Protein 4Y4Q (pdb70)

Structure (mmCIF, N/CA/C/O backbone):
data_4Y4Q
#
_entry.id   4Y4Q
#
_cell.length_a   74.150
_cell.length_b   101.140
_cell.length_c   143.290
_cell.angle_alpha   90.00
_cell.angle_beta   90.00
_cell.angle_gamma   90.00
#
_symmetry.space_group_name_H-M   'C 2 2 21'
#
loop_
_entity.id
_entity.type
_entity.pdbx_description
1 polymer 'Sortase, SrtB family'
2 water water
#
loop_
_atom_site.group_PDB
_atom_site.id
_atom_site.type_symbol
_atom_site.label_atom_id
_atom_site.label_alt_id
_atom_site.label_comp_id
_atom_site.label_asym_id
_atom_site.label_entity_id
_atom_site.label_seq_id
_atom_site.pdbx_PDB_ins_code
_atom_site.Cartn_x
_atom_site.Cartn_y
_atom_site.Cartn_z
_atom_site.occupancy
_atom_site.B_iso_or_equiv
_atom_site.auth_seq_id
_atom_site.auth_comp_id
_atom_site.auth_asym_id
_atom_site.auth_atom_id
_atom_site.pdbx_PDB_model_num
ATOM 1 N N . SER A 1 59 ? 31.002 42.387 29.155 1.00 100.88 76 SER A N 1
ATOM 2 C CA . SER A 1 59 ? 31.052 41.396 30.225 1.00 103.89 76 SER A CA 1
ATOM 3 C C . SER A 1 59 ? 29.789 41.288 31.049 1.00 114.15 76 SER A C 1
ATOM 4 O O . SER A 1 59 ? 28.859 42.027 30.923 1.00 124.15 76 SER A O 1
ATOM 7 N N . GLY A 1 60 ? 29.527 40.578 32.025 1.00 111.37 77 GLY A N 1
ATOM 8 C CA . GLY A 1 60 ? 28.331 40.731 32.811 1.00 103.29 77 GLY A CA 1
ATOM 9 C C . GLY A 1 60 ? 28.517 40.402 34.263 1.00 99.73 77 GLY A C 1
ATOM 10 O O . GLY A 1 60 ? 29.069 39.366 34.620 1.00 97.46 77 GLY A O 1
ATOM 11 N N . PHE A 1 61 ? 27.682 41.327 35.361 1.00 94.18 78 PHE A N 1
ATOM 12 C CA . PHE A 1 61 ? 28.193 41.337 36.701 1.00 82.57 78 PHE A CA 1
ATOM 13 C C . PHE A 1 61 ? 27.591 40.252 37.553 1.00 66.09 78 PHE A C 1
ATOM 14 O O . PHE A 1 61 ? 26.545 39.739 37.260 1.00 60.86 78 PHE A O 1
ATOM 22 N N . SER A 1 62 ? 28.266 39.954 38.644 1.00 60.90 79 SER A N 1
ATOM 23 C CA . SER A 1 62 ? 27.668 39.229 39.758 1.00 63.45 79 SER A CA 1
ATOM 24 C C . SER A 1 62 ? 26.506 40.007 40.365 1.00 60.91 79 SER A C 1
ATOM 25 O O . SER A 1 62 ? 25.718 39.462 41.139 1.00 66.65 79 SER A O 1
ATOM 28 N N . LYS A 1 63 ? 26.405 41.284 40.010 1.00 57.17 80 LYS A N 1
ATOM 29 C CA . LYS A 1 63 ? 25.334 42.143 40.523 1.00 56.27 80 LYS A CA 1
ATOM 30 C C . LYS A 1 63 ? 24.175 42.191 39.532 1.00 53.64 80 LYS A C 1
ATOM 31 O O . LYS A 1 63 ? 23.013 42.141 39.924 1.00 56.20 80 LYS A O 1
ATOM 37 N N . LEU A 1 64 ? 24.501 42.282 38.248 1.00 50.82 81 LEU A N 1
ATOM 38 C CA . LEU A 1 64 ? 23.490 42.243 37.204 1.00 51.03 81 LEU A CA 1
ATOM 39 C C . LEU A 1 64 ? 22.637 40.994 37.364 1.00 53.44 81 LEU A C 1
ATOM 40 O O . LEU A 1 64 ? 21.414 41.045 37.218 1.00 56.81 81 LEU A O 1
ATOM 45 N N . GLN A 1 65 ? 23.280 39.878 37.684 1.00 48.22 82 GLN A N 1
ATOM 46 C CA . GLN A 1 65 ? 22.556 38.624 37.831 1.00 55.19 82 GLN A CA 1
ATOM 47 C C . GLN A 1 65 ? 21.770 38.542 39.140 1.00 59.84 82 GLN A C 1
ATOM 48 O O . GLN A 1 65 ? 20.893 37.696 39.283 1.00 60.89 82 GLN A O 1
ATOM 54 N N . GLU A 1 66 ? 22.068 39.435 40.083 1.00 54.01 83 GLU A N 1
ATOM 55 C CA . GLU A 1 66 ? 21.288 39.536 41.306 1.00 57.51 83 GLU A CA 1
ATOM 56 C C . GLU A 1 66 ? 19.964 40.232 41.006 1.00 58.20 83 GLU A C 1
ATOM 57 O O . GLU A 1 66 ? 18.922 39.853 41.536 1.00 60.40 83 GLU A O 1
ATOM 63 N N . LEU A 1 67 ? 20.018 41.263 40.166 1.00 56.72 84 LEU A N 1
ATOM 64 C CA . LEU A 1 67 ? 18.827 42.007 39.767 1.00 57.46 84 LEU A CA 1
ATOM 65 C C . LEU A 1 67 ? 18.077 41.255 38.670 1.00 55.39 84 LEU A C 1
ATOM 66 O O . LEU A 1 67 ? 16.858 41.383 38.546 1.00 59.31 84 LEU A O 1
ATOM 71 N N . ASN A 1 68 ? 18.816 40.481 37.879 1.00 52.39 85 ASN A N 1
ATOM 72 C CA . ASN A 1 68 ? 18.248 39.764 36.743 1.00 50.34 85 ASN A CA 1
ATOM 73 C C . ASN A 1 68 ? 18.801 38.341 36.634 1.00 48.96 85 ASN A C 1
ATOM 74 O O . ASN A 1 68 ? 19.690 38.081 35.815 1.00 46.24 85 ASN A O 1
ATOM 79 N N . PRO A 1 69 ? 18.268 37.413 37.453 1.00 51.15 86 PRO A N 1
ATOM 80 C CA . PRO A 1 69 ? 18.790 36.046 37.580 1.00 50.68 86 PRO A CA 1
ATOM 81 C C . PRO A 1 69 ? 18.569 35.207 36.324 1.00 54.43 86 PRO A C 1
ATOM 82 O O . PRO A 1 69 ? 19.228 34.186 36.150 1.00 59.56 86 PRO A O 1
ATOM 86 N N . GLU A 1 70 ? 17.648 35.630 35.467 1.00 47.84 87 GLU A N 1
ATOM 87 C CA . GLU A 1 70 ? 17.406 34.931 34.210 1.00 48.19 87 GLU A CA 1
ATOM 88 C C . GLU A 1 70 ? 18.489 35.253 33.176 1.00 46.08 87 GLU A C 1
ATOM 89 O O . GLU A 1 70 ? 18.566 34.619 32.122 1.00 44.03 87 GLU A O 1
ATOM 95 N N . VAL A 1 71 ? 19.344 36.227 33.467 1.00 44.54 88 VAL A N 1
ATOM 96 C CA . VAL A 1 71 ? 20.403 36.562 32.511 1.00 42.15 88 VAL A CA 1
ATOM 97 C C . VAL A 1 71 ? 21.615 35.655 32.694 1.00 42.61 88 VAL A C 1
ATOM 98 O O . VAL A 1 71 ? 22.297 35.728 33.716 1.00 42.44 88 VAL A O 1
ATOM 102 N N . LEU A 1 72 ? 21.892 34.804 31.710 1.00 40.40 89 LEU A N 1
ATOM 103 C CA . LEU A 1 72 ? 23.001 33.864 31.843 1.00 43.88 89 LEU A CA 1
ATOM 104 C C . LEU A 1 72 ? 24.281 34.363 31.182 1.00 42.20 89 LEU A C 1
ATOM 105 O O . LEU A 1 72 ? 25.355 33.803 31.397 1.00 45.50 89 LEU A O 1
ATOM 110 N N . GLY A 1 73 ? 24.176 35.409 30.374 1.00 42.91 90 GLY A N 1
ATOM 111 C CA . GLY A 1 73 ? 25.371 35.987 29.788 1.00 38.80 90 GLY A CA 1
ATOM 112 C C . GLY A 1 73 ? 25.094 37.230 28.976 1.00 33.65 90 GLY A C 1
ATOM 113 O O . GLY A 1 73 ? 24.047 37.866 29.128 1.00 35.64 90 GLY A O 1
ATOM 114 N N . TRP A 1 74 ? 26.030 37.568 28.097 1.00 36.01 91 TRP A N 1
ATOM 115 C CA . TRP A 1 74 ? 25.937 38.802 27.327 1.00 37.79 91 TRP A CA 1
ATOM 116 C C . TRP A 1 74 ? 26.744 38.662 26.043 1.00 32.61 91 TRP A C 1
ATOM 117 O O . TRP A 1 74 ? 27.804 38.023 26.042 1.00 30.13 91 TRP A O 1
ATOM 128 N N . ILE A 1 75 ? 26.240 39.250 24.956 1.00 26.87 92 ILE A N 1
ATOM 129 C CA . ILE A 1 75 ? 26.912 39.171 23.659 1.00 27.58 92 ILE A CA 1
ATOM 130 C C . ILE A 1 75 ? 27.083 40.546 23.012 1.00 28.22 92 ILE A C 1
ATOM 131 O O . ILE A 1 75 ? 26.163 41.375 23.003 1.00 29.42 92 ILE A O 1
ATOM 136 N N . ASN A 1 76 ? 28.261 40.773 22.444 1.00 28.36 93 ASN A N 1
ATOM 137 C CA . ASN A 1 76 ? 28.584 42.053 21.830 1.00 29.13 93 ASN A CA 1
ATOM 138 C C . ASN A 1 76 ? 29.283 41.818 20.491 1.00 33.82 93 ASN A C 1
ATOM 139 O O . ASN A 1 76 ? 30.155 40.958 20.394 1.00 36.20 93 ASN A O 1
ATOM 144 N N . VAL A 1 77 ? 28.884 42.557 19.458 1.00 32.85 94 VAL A N 1
ATOM 145 C CA . VAL A 1 77 ? 29.647 42.599 18.217 1.00 28.28 94 VAL A CA 1
ATOM 146 C C . VAL A 1 77 ? 30.091 44.045 17.960 1.00 34.81 94 VAL A C 1
ATOM 147 O O . VAL A 1 77 ? 29.258 44.947 17.768 1.00 31.49 94 VAL A O 1
ATOM 151 N N . TYR A 1 78 ? 31.402 44.260 17.962 1.00 36.51 95 TYR A N 1
ATOM 152 C CA . TYR A 1 78 ? 31.964 45.611 17.959 1.00 40.50 95 TYR A CA 1
ATOM 153 C C . TYR A 1 78 ? 31.440 46.493 16.830 1.00 33.43 95 TYR A C 1
ATOM 154 O O . TYR A 1 78 ? 31.182 46.014 15.737 1.00 37.01 95 TYR A O 1
ATOM 163 N N . GLY A 1 79 ? 31.274 47.782 17.113 1.00 37.50 96 GLY A N 1
ATOM 164 C CA . GLY A 1 79 ? 30.755 48.717 16.130 1.00 36.95 96 GLY A CA 1
ATOM 165 C C . GLY A 1 79 ? 29.327 48.460 15.655 1.00 42.55 96 GLY A C 1
ATOM 166 O O . GLY A 1 79 ? 28.891 49.092 14.695 1.00 47.13 96 GLY A O 1
ATOM 167 N N . THR A 1 80 ? 28.595 47.549 16.301 1.00 36.66 97 THR A N 1
ATOM 168 C CA . THR A 1 80 ? 27.199 47.317 15.921 1.00 38.84 97 THR A CA 1
ATOM 169 C C . THR A 1 80 ? 26.237 47.511 17.086 1.00 38.61 97 THR A C 1
ATOM 170 O O . THR A 1 80 ? 26.671 47.758 18.212 1.00 38.44 97 THR A O 1
ATOM 174 N N . ASN A 1 81 ? 24.937 47.387 16.809 1.00 33.52 98 ASN A N 1
ATOM 175 C CA . ASN A 1 81 ? 23.912 47.416 17.856 1.00 43.53 98 ASN A CA 1
ATOM 176 C C . ASN A 1 81 ? 23.661 46.035 18.470 1.00 39.34 98 ASN A C 1
ATOM 177 O O . ASN A 1 81 ? 22.692 45.834 19.188 1.00 38.23 98 ASN A O 1
ATOM 182 N N . ILE A 1 82 ? 24.520 45.075 18.167 1.00 36.45 99 ILE A N 1
ATOM 183 C CA . ILE A 1 82 ? 24.389 43.749 18.757 1.00 36.06 99 ILE A CA 1
ATOM 184 C C . ILE A 1 82 ? 25.055 43.783 20.120 1.00 34.58 99 ILE A C 1
ATOM 185 O O . ILE A 1 82 ? 26.285 43.693 20.228 1.00 35.25 99 ILE A O 1
ATOM 190 N N . ASP A 1 83 ? 24.280 44.261 21.074 1.00 37.08 100 ASP A N 1
ATOM 191 C CA . ASP A 1 83 ? 24.652 44.259 22.460 1.00 37.86 100 ASP A CA 1
ATOM 192 C C . ASP A 1 83 ? 23.395 43.711 23.056 1.00 39.73 100 ASP A C 1
ATOM 193 O O . ASP A 1 83 ? 22.316 44.271 22.866 1.00 47.53 100 ASP A O 1
ATOM 198 N N . TYR A 1 84 ? 23.512 42.614 23.774 1.00 37.92 101 TYR A N 1
ATOM 199 C CA . TYR A 1 84 ? 22.308 42.016 24.329 1.00 39.75 101 TYR A CA 1
ATOM 200 C C . TYR A 1 84 ? 22.602 41.029 25.453 1.00 35.75 101 TYR A C 1
ATOM 201 O O . TYR A 1 84 ? 23.604 40.301 25.410 1.00 30.88 101 TYR A O 1
ATOM 210 N N . PRO A 1 85 ? 21.720 40.993 26.462 1.00 33.10 102 PRO A N 1
ATOM 211 C CA . PRO A 1 85 ? 21.783 39.925 27.463 1.00 33.20 102 PRO A CA 1
ATOM 212 C C . PRO A 1 85 ? 21.378 38.627 26.804 1.00 33.12 102 PRO A C 1
ATOM 213 O O . PRO A 1 85 ? 20.567 38.650 25.873 1.00 33.45 102 PRO A O 1
ATOM 217 N N . LEU A 1 86 ? 21.938 37.519 27.275 1.00 30.13 103 LEU A N 1
ATOM 218 C CA . LEU A 1 86 ? 21.550 36.199 26.807 1.00 29.46 103 LEU A CA 1
ATOM 219 C C . LEU A 1 86 ? 20.655 35.553 27.852 1.00 32.92 103 LEU A C 1
ATOM 220 O O . LEU A 1 86 ? 20.928 35.632 29.053 1.00 35.21 103 LEU A O 1
ATOM 225 N N . VAL A 1 87 ? 19.589 34.917 27.390 1.00 34.83 104 VAL A N 1
ATOM 226 C CA . VAL A 1 87 ? 18.600 34.301 28.262 1.00 34.47 104 VAL A CA 1
ATOM 227 C C . VAL A 1 87 ? 18.262 32.923 27.662 1.00 44.47 104 VAL A C 1
ATOM 228 O O . VAL A 1 87 ? 18.563 32.669 26.489 1.00 42.21 104 VAL A O 1
ATOM 232 N N . GLN A 1 88 ? 17.714 32.013 28.462 1.00 46.20 105 GLN A N 1
ATOM 233 C CA . GLN A 1 88 ? 17.196 30.750 27.941 1.00 48.15 105 GLN A CA 1
ATOM 234 C C . GLN A 1 88 ? 15.868 30.429 28.599 1.00 58.57 105 GLN A C 1
ATOM 235 O O . GLN A 1 88 ? 15.736 30.519 29.818 1.00 63.48 105 GLN A O 1
ATOM 241 N N . ALA A 1 89 ? 14.878 30.054 27.799 1.00 66.94 106 ALA A N 1
ATOM 242 C CA . ALA A 1 89 ? 13.600 29.617 28.355 1.00 74.16 106 ALA A CA 1
ATOM 243 C C . ALA A 1 89 ? 13.437 28.110 28.209 1.00 82.97 106 ALA A C 1
ATOM 244 O O . ALA A 1 89 ? 14.270 27.443 27.593 1.00 79.44 106 ALA A O 1
ATOM 246 N N . LYS A 1 90 ? 12.370 27.575 28.793 1.00 97.10 107 LYS A N 1
ATOM 247 C CA . LYS A 1 90 ? 11.907 26.246 28.426 1.00 104.85 107 LYS A CA 1
ATOM 248 C C . LYS A 1 90 ? 10.902 26.439 27.308 1.00 110.81 107 LYS A C 1
ATOM 249 O O . LYS A 1 90 ? 10.222 27.466 27.259 1.00 114.35 107 LYS A O 1
ATOM 255 N N . ASP A 1 91 ? 10.774 25.441 26.424 1.00 115.16 108 ASP A N 1
ATOM 256 C CA . ASP A 1 91 ? 9.766 25.417 25.332 1.00 122.07 108 ASP A CA 1
ATOM 257 C C . ASP A 1 91 ? 9.670 26.545 24.267 1.00 118.57 108 ASP A C 1
ATOM 258 O O . ASP A 1 91 ? 8.623 27.180 24.144 1.00 119.10 108 ASP A O 1
ATOM 263 N N . ASN A 1 92 ? 10.746 26.800 23.517 1.00 111.05 109 ASN A N 1
ATOM 264 C CA . ASN A 1 92 ? 10.808 27.941 22.604 1.00 105.24 109 ASN A CA 1
ATOM 265 C C . ASN A 1 92 ? 9.896 27.788 21.386 1.00 105.67 109 ASN A C 1
ATOM 266 O O . ASN A 1 92 ? 8.854 28.440 21.290 1.00 106.85 109 ASN A O 1
ATOM 271 N N . GLU A 1 103 ? 10.888 42.186 31.222 1.00 122.79 120 GLU A N 1
ATOM 272 C CA . GLU A 1 103 ? 12.162 42.640 31.767 1.00 121.55 120 GLU A CA 1
ATOM 273 C C . GLU A 1 103 ? 12.981 43.355 30.694 1.00 112.95 120 GLU A C 1
ATOM 274 O O . GLU A 1 103 ? 13.790 44.234 30.999 1.00 110.48 120 GLU A O 1
ATOM 280 N N . PHE A 1 104 ? 12.757 42.979 29.436 1.00 105.62 121 PHE A N 1
ATOM 281 C CA . PHE A 1 104 ? 13.625 43.408 28.342 1.00 95.45 121 PHE A CA 1
ATOM 282 C C . PHE A 1 104 ? 12.896 44.064 27.164 1.00 94.99 121 PHE A C 1
ATOM 283 O O . PHE A 1 104 ? 13.234 43.799 26.007 1.00 90.98 121 PHE A O 1
ATOM 291 N N . ALA A 1 105 ? 11.910 44.914 27.444 1.00 97.29 122 ALA A N 1
ATOM 292 C CA . ALA A 1 105 ? 11.273 45.700 26.384 1.00 97.60 122 ALA A CA 1
ATOM 293 C C . ALA A 1 105 ? 12.259 46.749 25.872 1.00 92.86 122 ALA A C 1
ATOM 294 O O . ALA A 1 105 ? 12.303 47.052 24.677 1.00 89.81 122 ALA A O 1
ATOM 296 N N . ALA A 1 106 ? 13.040 47.306 26.795 1.00 91.81 123 ALA A N 1
ATOM 297 C CA . ALA A 1 106 ? 14.229 48.072 26.444 1.00 92.21 123 ALA A CA 1
ATOM 298 C C . ALA A 1 106 ? 15.353 47.067 26.221 1.00 92.85 123 ALA A C 1
ATOM 299 O O . ALA A 1 106 ? 15.178 45.874 26.483 1.00 97.44 123 ALA A O 1
ATOM 301 N N . THR A 1 107 ? 16.463 47.502 25.640 1.00 87.72 124 THR A N 1
ATOM 302 C CA . THR A 1 107 ? 17.627 46.630 25.525 1.00 81.91 124 THR A CA 1
ATOM 303 C C . THR A 1 107 ? 17.406 45.475 24.545 1.00 77.72 124 THR A C 1
ATOM 304 O O . THR A 1 107 ? 18.140 45.325 23.568 1.00 78.71 124 THR A O 1
ATOM 308 N N . GLY A 1 108 ? 16.391 44.659 24.825 1.00 72.68 125 GLY A N 1
ATOM 309 C CA . GLY A 1 108 ? 16.115 43.462 24.045 1.00 64.51 125 GLY A CA 1
ATOM 310 C C . GLY A 1 108 ? 16.797 42.267 24.689 1.00 52.94 125 GLY A C 1
ATOM 311 O O . GLY A 1 108 ? 17.586 42.435 25.612 1.00 55.43 125 GLY A O 1
ATOM 312 N N . ALA A 1 109 ? 16.503 41.061 24.222 1.00 47.93 126 ALA A N 1
ATOM 313 C CA . ALA A 1 109 ? 17.141 39.872 24.785 1.00 47.35 126 ALA A CA 1
ATOM 314 C C . ALA A 1 109 ? 17.262 38.775 23.739 1.00 45.14 126 ALA A C 1
ATOM 315 O O . ALA A 1 109 ? 16.431 38.681 22.839 1.00 45.41 126 ALA A O 1
ATOM 317 N N . ILE A 1 110 ? 18.294 37.945 23.870 1.00 39.02 127 ILE A N 1
ATOM 318 C CA . ILE A 1 110 ? 18.573 36.891 22.901 1.00 35.08 127 ILE A CA 1
ATOM 319 C C . ILE A 1 110 ? 18.470 35.527 23.569 1.00 33.96 127 ILE A C 1
ATOM 320 O O . ILE A 1 110 ? 19.104 35.306 24.600 1.00 36.29 127 ILE A O 1
ATOM 325 N N . PHE A 1 111 ? 17.669 34.626 22.996 1.00 36.35 128 PHE A N 1
ATOM 326 C CA . PHE A 1 111 ? 17.348 33.339 23.628 1.00 31.79 128 PHE A CA 1
ATOM 327 C C . PHE A 1 111 ? 18.154 32.170 23.068 1.00 31.16 128 PHE A C 1
ATOM 328 O O . PHE A 1 111 ? 18.183 31.952 21.854 1.00 32.59 128 PHE A O 1
ATOM 336 N N . LEU A 1 112 ? 18.787 31.405 23.949 1.00 33.44 129 LEU A N 1
ATOM 337 C CA . LEU A 1 112 ? 19.455 30.178 23.538 1.00 28.95 129 LEU A CA 1
ATOM 338 C C . LEU A 1 112 ? 18.367 29.164 23.235 1.00 39.58 129 LEU A C 1
ATOM 339 O O . LEU A 1 112 ? 17.331 29.147 23.907 1.00 35.95 129 LEU A O 1
ATOM 344 N N . ASP A 1 113 ? 18.587 28.338 22.217 1.00 34.05 130 ASP A N 1
ATOM 345 C CA . ASP A 1 113 ? 17.675 27.232 21.940 1.00 34.20 130 ASP A CA 1
ATOM 346 C C . ASP A 1 113 ? 17.557 26.404 23.213 1.00 34.47 130 ASP A C 1
ATOM 347 O O . ASP A 1 113 ? 18.559 26.133 23.873 1.00 33.81 130 ASP A O 1
ATOM 352 N N . ALA A 1 114 ? 16.334 26.023 23.565 1.00 40.53 131 ALA A N 1
ATOM 353 C CA . ALA A 1 114 ? 16.072 25.255 24.788 1.00 40.70 131 ALA A CA 1
ATOM 354 C C . ALA A 1 114 ? 16.783 23.898 24.847 1.00 42.23 131 ALA A C 1
ATOM 355 O O . ALA A 1 114 ? 16.903 23.312 25.918 1.00 42.73 131 ALA A O 1
ATOM 357 N N . ARG A 1 115 ? 17.247 23.411 23.701 1.00 39.22 132 ARG A N 1
ATOM 358 C CA . ARG A 1 115 ? 17.936 22.126 23.617 1.00 42.51 132 ARG A CA 1
ATOM 359 C C . ARG A 1 115 ? 19.454 22.246 23.826 1.00 37.60 132 ARG A C 1
ATOM 360 O O . ARG A 1 115 ? 20.147 21.231 24.010 1.00 38.06 132 ARG A O 1
ATOM 368 N N . ASN A 1 116 ? 19.968 23.475 23.780 1.00 34.76 133 ASN A N 1
ATOM 369 C CA . ASN A 1 116 ? 21.404 23.709 23.958 1.00 38.78 133 ASN A CA 1
ATOM 370 C C . ASN A 1 116 ? 21.833 23.778 25.428 1.00 40.70 133 ASN A C 1
ATOM 371 O O . ASN A 1 116 ? 21.051 24.175 26.302 1.00 35.57 133 ASN A O 1
ATOM 376 N N . ASN A 1 117 ? 23.083 23.406 25.692 1.00 35.53 134 ASN A N 1
ATOM 377 C CA . ASN A 1 117 ? 23.666 23.585 27.016 1.00 37.72 134 ASN A CA 1
ATOM 378 C C . ASN A 1 117 ? 23.885 25.079 27.288 1.00 37.91 134 ASN A C 1
ATOM 379 O O . ASN A 1 117 ? 24.463 25.784 26.454 1.00 41.06 134 ASN A O 1
ATOM 384 N N . PRO A 1 118 ? 23.423 25.564 28.450 1.00 38.47 135 PRO A N 1
ATOM 385 C CA . PRO A 1 118 ? 23.432 26.999 28.756 1.00 44.01 135 PRO A CA 1
ATOM 386 C C . PRO A 1 118 ? 24.829 27.551 29.048 1.00 45.97 135 PRO A C 1
ATOM 387 O O . PRO A 1 118 ? 24.967 28.767 29.207 1.00 40.76 135 PRO A O 1
ATOM 391 N N . LYS A 1 119 ? 25.834 26.681 29.131 1.00 46.81 136 LYS A N 1
ATOM 392 C CA . LYS A 1 119 ? 27.208 27.129 29.340 1.00 45.11 136 LYS A CA 1
ATOM 393 C C . LYS A 1 119 ? 28.041 27.001 28.071 1.00 41.80 136 LYS A C 1
ATOM 394 O O . LYS A 1 119 ? 29.267 26.912 28.141 1.00 50.52 136 LYS A O 1
ATOM 400 N N . PHE A 1 120 ? 27.371 26.996 26.920 1.00 35.47 137 PHE A N 1
ATOM 401 C CA . PHE A 1 120 ? 28.037 26.941 25.613 1.00 33.11 137 PHE A CA 1
ATOM 402 C C . PHE A 1 120 ? 29.048 25.796 25.461 1.00 35.57 137 PHE A C 1
ATOM 403 O O . PHE A 1 120 ? 30.084 25.952 24.814 1.00 37.12 137 PHE A O 1
ATOM 411 N N . GLU A 1 121 ? 28.736 24.651 26.054 1.00 34.67 138 GLU A N 1
ATOM 412 C CA . GLU A 1 121 ? 29.579 23.470 25.930 1.00 43.80 138 GLU A CA 1
ATOM 413 C C . GLU A 1 121 ? 29.370 22.733 24.609 1.00 38.26 138 GLU A C 1
ATOM 414 O O . GLU A 1 121 ? 30.237 21.964 24.175 1.00 41.47 138 GLU A O 1
ATOM 420 N N . ASP A 1 122 ? 28.219 22.955 23.981 1.00 35.05 139 ASP A N 1
ATOM 421 C CA . ASP A 1 122 ? 27.857 22.214 22.773 1.00 32.55 139 ASP A CA 1
ATOM 422 C C . ASP A 1 122 ? 28.687 22.719 21.602 1.00 35.80 139 ASP A C 1
ATOM 423 O O . ASP A 1 122 ? 29.194 23.846 21.641 1.00 31.64 139 ASP A O 1
ATOM 428 N N . PHE A 1 123 ? 28.803 21.890 20.565 1.00 35.74 140 PHE A N 1
ATOM 429 C CA . PHE A 1 123 ? 29.527 22.258 19.362 1.00 34.40 140 PHE A CA 1
ATOM 430 C C . PHE A 1 123 ? 28.864 23.455 18.690 1.00 31.10 140 PHE A C 1
ATOM 431 O O . PHE A 1 123 ? 29.499 24.485 18.488 1.00 30.32 140 PHE A O 1
ATOM 439 N N . ASN A 1 124 ? 27.582 23.320 18.374 1.00 28.92 141 ASN A N 1
ATOM 440 C CA . ASN A 1 124 ? 26.828 24.426 17.804 1.00 27.79 141 ASN A CA 1
ATOM 441 C C . ASN A 1 124 ? 25.738 24.900 18.758 1.00 31.09 141 ASN A C 1
ATOM 442 O O . ASN A 1 124 ? 24.917 24.110 19.222 1.00 33.93 141 ASN A O 1
ATOM 447 N N . THR A 1 125 ? 25.736 26.198 19.042 1.00 28.40 142 THR A N 1
ATOM 448 C CA . THR A 1 125 ? 24.722 26.796 19.909 1.00 24.37 142 THR A CA 1
ATOM 449 C C . THR A 1 125 ? 23.931 27.815 19.105 1.00 30.88 142 THR A C 1
ATOM 450 O O . THR A 1 125 ? 24.508 28.728 18.485 1.00 29.27 142 THR A O 1
ATOM 454 N N . ILE A 1 126 ? 22.611 27.676 19.118 1.00 21.21 143 ILE A N 1
ATOM 455 C CA . ILE A 1 126 ? 21.769 28.538 18.296 1.00 24.45 143 ILE A CA 1
ATOM 456 C C . ILE A 1 126 ? 21.047 29.526 19.201 1.00 26.14 143 ILE A C 1
ATOM 457 O O . ILE A 1 126 ? 20.425 29.136 20.203 1.00 28.63 143 ILE A O 1
ATOM 462 N N . ILE A 1 127 ? 21.167 30.810 18.872 1.00 22.36 144 ILE A N 1
ATOM 463 C CA . ILE A 1 127 ? 20.574 31.858 19.698 1.00 22.79 144 ILE A CA 1
ATOM 464 C C . ILE A 1 127 ? 19.667 32.740 18.837 1.00 24.12 144 ILE A C 1
ATOM 465 O O . ILE A 1 127 ? 19.995 33.040 17.686 1.00 32.72 144 ILE A O 1
ATOM 470 N N . TYR A 1 128 ? 18.526 33.136 19.395 1.00 26.29 145 TYR A N 1
ATOM 471 C CA . TYR A 1 128 ? 17.458 33.756 18.619 1.00 33.72 145 TYR A CA 1
ATOM 472 C C . TYR A 1 128 ? 17.192 35.196 19.050 1.00 39.04 145 TYR A C 1
ATOM 473 O O . TYR A 1 128 ? 17.153 35.493 20.244 1.00 34.98 145 TYR A O 1
ATOM 482 N N . GLY A 1 129 ? 16.991 36.084 18.080 1.00 39.49 146 GLY A N 1
ATOM 483 C CA . GLY A 1 129 ? 16.443 37.397 18.375 1.00 44.18 146 GLY A CA 1
ATOM 484 C C . GLY A 1 129 ? 15.082 37.542 17.717 1.00 45.50 146 GLY A C 1
ATOM 485 O O . GLY A 1 129 ? 15.001 37.594 16.490 1.00 48.13 146 GLY A O 1
ATOM 486 N N . HIS A 1 130 ? 14.018 37.607 18.514 1.00 50.76 147 HIS A N 1
ATOM 487 C CA . HIS A 1 130 ? 12.665 37.711 17.968 1.00 65.87 147 HIS A CA 1
ATOM 488 C C . HIS A 1 130 ? 12.282 39.155 17.700 1.00 75.71 147 HIS A C 1
ATOM 489 O O . HIS A 1 130 ? 12.241 39.966 18.621 1.00 88.20 147 HIS A O 1
ATOM 496 N N . HIS A 1 131 ? 11.992 39.475 16.444 1.00 76.65 148 HIS A N 1
ATOM 497 C CA . HIS A 1 131 ? 11.471 40.793 16.107 1.00 86.28 148 HIS A CA 1
ATOM 498 C C . HIS A 1 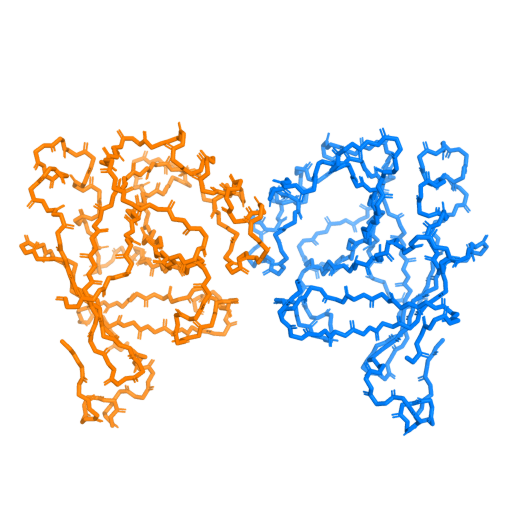131 ? 10.058 40.945 16.673 1.00 91.22 148 HIS A C 1
ATOM 499 O O . HIS A 1 131 ? 9.189 40.104 16.438 1.00 90.07 148 HIS A O 1
ATOM 506 N N . VAL A 1 132 ? 9.841 42.079 17.341 1.00 30.00 149 VAL A N 1
ATOM 507 C CA . VAL A 1 132 ? 8.547 42.473 17.898 1.00 30.00 149 VAL A CA 1
ATOM 508 C C . VAL A 1 132 ? 8.019 43.749 17.227 1.00 30.00 149 VAL A C 1
ATOM 509 O O . VAL A 1 132 ? 8.768 44.697 16.991 1.00 30.00 149 VAL A O 1
ATOM 513 N N . GLU A 1 133 ? 6.725 43.751 16.916 1.00 111.16 150 GLU A N 1
ATOM 514 C CA . GLU A 1 133 ? 6.074 44.796 16.106 1.00 115.95 150 GLU A CA 1
ATOM 515 C C . GLU A 1 133 ? 6.611 46.236 16.159 1.00 120.94 150 GLU A C 1
ATOM 516 O O . GLU A 1 133 ? 6.854 46.854 15.116 1.00 120.38 150 GLU A O 1
ATOM 522 N N . ASN A 1 134 ? 6.660 46.799 17.366 1.00 126.56 151 ASN A N 1
ATOM 523 C CA . ASN A 1 134 ? 7.164 48.156 17.575 1.00 133.95 151 ASN A CA 1
ATOM 524 C C . ASN A 1 134 ? 8.307 48.270 18.589 1.00 131.63 151 ASN A C 1
ATOM 525 O O . ASN A 1 134 ? 8.895 49.339 18.752 1.00 133.72 151 ASN A O 1
ATOM 530 N N . GLY A 1 135 ? 8.610 47.170 19.270 1.00 127.80 152 GLY A N 1
ATOM 531 C CA . GLY A 1 135 ? 9.608 47.162 20.321 1.00 124.50 152 GLY A CA 1
ATOM 532 C C . GLY A 1 135 ? 10.992 46.987 19.728 1.00 116.27 152 GLY A C 1
ATOM 533 O O . GLY A 1 135 ? 11.319 47.590 18.703 1.00 114.01 152 GLY A O 1
ATOM 534 N N . VAL A 1 136 ? 11.808 46.152 20.363 1.00 109.75 153 VAL A N 1
ATOM 535 C CA . VAL A 1 136 ? 13.180 45.950 19.911 1.00 104.36 153 VAL A CA 1
ATOM 536 C C . VAL A 1 136 ? 13.234 45.136 18.617 1.00 102.11 153 VAL A C 1
ATOM 537 O O . VAL A 1 136 ? 12.372 44.287 18.358 1.00 102.46 153 VAL A O 1
ATOM 541 N N . MET A 1 137 ? 14.237 45.429 17.796 1.00 96.62 154 MET A N 1
ATOM 542 C CA . MET A 1 137 ? 14.503 44.649 16.599 1.00 90.57 154 MET A CA 1
ATOM 543 C C . MET A 1 137 ? 15.990 44.387 16.533 1.00 80.05 154 MET A C 1
ATOM 544 O O . MET A 1 137 ? 16.755 44.853 17.380 1.00 85.61 154 MET A O 1
ATOM 549 N N . PHE A 1 138 ? 16.400 43.645 15.520 1.00 68.86 155 PHE A N 1
ATOM 550 C CA . PHE A 1 138 ? 17.768 43.171 15.446 1.00 61.21 155 PHE A CA 1
ATOM 551 C C . PHE A 1 138 ? 18.285 43.513 14.073 1.00 65.52 155 PHE A C 1
ATOM 552 O O . PHE A 1 138 ? 18.870 42.679 13.376 1.00 67.97 155 PHE A O 1
ATOM 560 N N . GLY A 1 139 ? 18.056 44.776 13.715 1.00 62.96 156 GLY A N 1
ATOM 561 C CA . GLY A 1 139 ? 18.342 45.308 12.399 1.00 60.39 156 GLY A CA 1
ATOM 562 C C . GLY A 1 139 ? 19.765 45.114 11.926 1.00 58.01 156 GLY A C 1
ATOM 563 O O . GLY A 1 139 ? 19.981 44.938 10.726 1.00 59.21 156 GLY A O 1
ATOM 564 N N . ASP A 1 140 ? 20.730 45.138 12.847 1.00 53.92 157 ASP A N 1
ATOM 565 C CA . ASP A 1 140 ? 22.137 45.018 12.458 1.00 47.82 157 ASP A CA 1
ATOM 566 C C . ASP A 1 140 ? 22.472 43.628 11.926 1.00 42.29 157 ASP A C 1
ATOM 567 O O . ASP A 1 140 ? 23.406 43.470 11.130 1.00 40.23 157 ASP A O 1
ATOM 572 N N . VAL A 1 141 ? 21.712 42.616 12.333 1.00 34.89 158 VAL A N 1
ATOM 573 C CA . VAL A 1 141 ? 21.997 41.273 11.826 1.00 33.65 158 VAL A CA 1
ATOM 574 C C . VAL A 1 141 ? 21.890 41.230 10.298 1.00 34.27 158 VAL A C 1
ATOM 575 O O . VAL A 1 141 ? 22.803 40.760 9.613 1.00 38.69 158 VAL A O 1
ATOM 579 N N . ALA A 1 142 ? 20.790 41.757 9.770 1.00 33.81 159 ALA A N 1
ATOM 580 C CA . ALA A 1 142 ? 20.554 41.786 8.329 1.00 39.68 159 ALA A CA 1
ATOM 581 C C . ALA A 1 142 ? 21.592 42.621 7.577 1.00 41.45 159 ALA A C 1
ATOM 582 O O . ALA A 1 142 ? 21.762 42.452 6.367 1.00 41.91 159 ALA A O 1
ATOM 584 N N . LYS A 1 143 ? 22.281 43.528 8.275 1.00 40.07 160 LYS A N 1
ATOM 585 C CA . LYS A 1 143 ? 23.257 44.386 7.599 1.00 34.79 160 LYS A CA 1
ATOM 586 C C . LYS A 1 143 ? 24.472 43.584 7.175 1.00 34.88 160 LYS A C 1
ATOM 587 O O . LYS A 1 143 ? 25.233 44.016 6.311 1.00 39.12 160 LYS A O 1
ATOM 593 N N . PHE A 1 144 ? 24.656 42.413 7.778 1.00 30.66 161 PHE A N 1
ATOM 594 C CA . PHE A 1 144 ? 25.757 41.536 7.381 1.00 27.02 161 PHE A CA 1
ATOM 595 C C . PHE A 1 144 ? 25.557 40.955 5.975 1.00 33.28 161 PHE A C 1
ATOM 596 O O . PHE A 1 144 ? 26.459 40.328 5.424 1.00 33.40 161 PHE A O 1
ATOM 604 N N . ALA A 1 145 ? 24.385 41.174 5.384 1.00 27.35 162 ALA A N 1
ATOM 605 C CA . ALA A 1 145 ? 24.172 40.771 3.997 1.00 43.45 162 ALA A CA 1
ATOM 606 C C . ALA A 1 145 ? 24.953 41.663 3.028 1.00 43.13 162 ALA A C 1
ATOM 607 O O . ALA A 1 145 ? 25.157 41.296 1.870 1.00 43.82 162 ALA A O 1
ATOM 609 N N . ASP A 1 146 ? 25.392 42.826 3.507 1.00 45.92 163 ASP A N 1
ATOM 610 C CA . ASP A 1 146 ? 26.217 43.735 2.706 1.00 41.88 163 ASP A CA 1
ATOM 611 C C . ASP A 1 146 ? 27.704 43.369 2.804 1.00 41.25 163 ASP A C 1
ATOM 612 O O . ASP A 1 146 ? 28.239 43.184 3.904 1.00 36.81 163 ASP A O 1
ATOM 617 N N . GLN A 1 147 ? 28.357 43.250 1.650 1.00 43.90 164 GLN A N 1
ATOM 618 C CA . GLN A 1 147 ? 29.751 42.815 1.575 1.00 42.68 164 GLN A CA 1
ATOM 61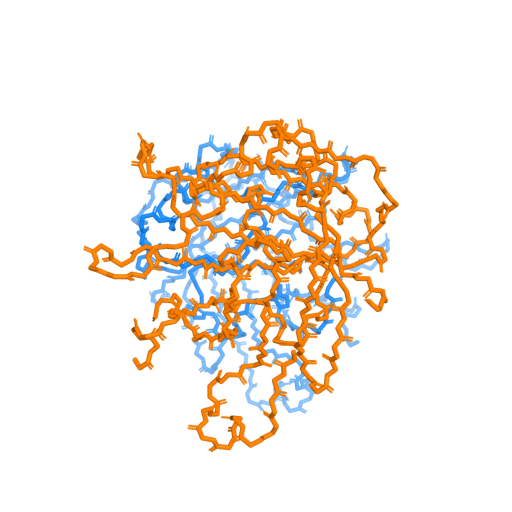9 C C . GLN A 1 147 ? 30.651 43.633 2.505 1.00 44.38 164 GLN A C 1
ATOM 620 O O . GLN A 1 147 ? 31.381 43.084 3.328 1.00 45.71 164 GLN A O 1
ATOM 626 N N . GLU A 1 148 ? 30.576 44.951 2.375 1.00 40.03 165 GLU A N 1
ATOM 627 C CA . GLU A 1 148 ? 31.407 45.861 3.157 1.00 37.96 165 GLU A CA 1
ATOM 628 C C . GLU A 1 148 ? 31.173 45.747 4.669 1.00 36.17 165 GLU A C 1
ATOM 629 O O . GLU A 1 148 ? 32.114 45.623 5.454 1.00 42.47 165 GLU A O 1
ATOM 635 N N . PHE A 1 149 ? 29.914 45.790 5.080 1.00 35.98 166 PHE A N 1
ATOM 636 C CA . PHE A 1 149 ? 29.595 45.674 6.491 1.00 36.91 166 PHE A CA 1
ATOM 637 C C . PHE A 1 149 ? 30.095 44.319 7.019 1.00 34.01 166 PHE A C 1
ATOM 638 O O . PHE A 1 149 ? 30.665 44.235 8.118 1.00 32.88 166 PHE A O 1
ATOM 646 N N . PHE A 1 150 ? 29.905 43.265 6.234 1.00 35.63 167 PHE A N 1
ATOM 647 C CA . PHE A 1 150 ?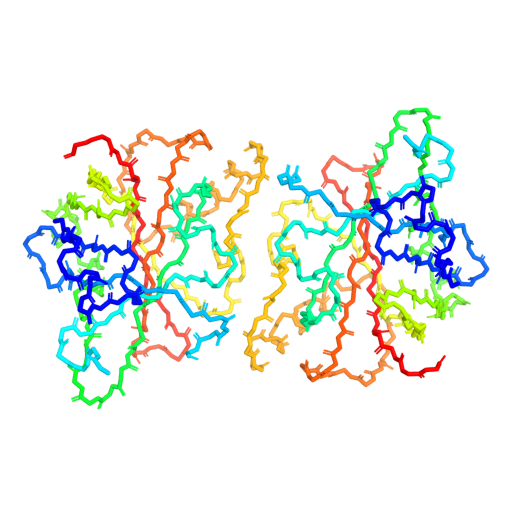 30.404 41.949 6.626 1.00 35.32 167 PHE A CA 1
ATOM 648 C C . PHE A 1 150 ? 31.926 41.948 6.765 1.00 29.04 167 PHE A C 1
ATOM 649 O O . PHE A 1 150 ? 32.459 41.389 7.717 1.00 27.64 167 PHE A O 1
ATOM 657 N N . ASP A 1 151 ? 32.622 42.550 5.803 1.00 29.05 168 ASP A N 1
ATOM 658 C CA . ASP A 1 151 ? 34.080 42.535 5.820 1.00 33.84 168 ASP A CA 1
ATOM 659 C C . ASP A 1 151 ? 34.621 43.276 7.032 1.00 36.97 168 ASP A C 1
ATOM 660 O O . ASP A 1 151 ? 35.669 42.922 7.570 1.00 38.90 168 ASP A O 1
ATOM 665 N N . GLN A 1 152 ? 33.892 44.295 7.475 1.00 33.29 169 GLN A N 1
ATOM 666 C CA . GLN A 1 152 ? 34.424 45.210 8.473 1.00 37.86 169 GLN A CA 1
ATOM 667 C C . GLN A 1 152 ? 34.017 44.920 9.923 1.00 37.16 169 GLN A C 1
ATOM 668 O O . GLN A 1 152 ? 34.562 45.530 10.840 1.00 40.96 169 GLN A O 1
ATOM 674 N N . HIS A 1 153 ? 32.981 44.113 10.084 1.00 38.01 170 HIS A N 1
ATOM 675 C CA . HIS A 1 153 ? 32.610 43.651 11.393 1.00 30.12 170 HIS A CA 1
ATOM 676 C C . HIS A 1 153 ? 33.060 42.216 11.392 1.00 29.53 170 HIS A C 1
ATOM 677 O O . HIS A 1 153 ? 32.444 41.357 10.761 1.00 30.33 170 HIS A O 1
ATOM 684 N N . ARG A 1 154 ? 34.139 41.953 12.110 1.00 28.85 171 ARG A N 1
ATOM 685 C CA . ARG A 1 154 ? 34.611 40.589 12.246 1.00 28.70 171 ARG A CA 1
ATOM 686 C C . ARG A 1 154 ? 34.570 40.093 13.689 1.00 30.00 171 ARG A C 1
ATOM 687 O O . ARG A 1 154 ? 34.318 38.922 13.937 1.00 27.22 171 ARG A O 1
ATOM 695 N N . TYR A 1 155 ? 34.821 40.985 14.639 1.00 32.00 172 TYR A N 1
ATOM 696 C CA . TYR A 1 155 ? 35.037 40.556 16.016 1.00 32.38 172 TYR A CA 1
ATOM 697 C C . TYR A 1 155 ? 33.949 41.014 16.982 1.00 33.38 172 TYR A C 1
ATOM 698 O O . TYR A 1 155 ? 33.191 41.965 16.721 1.00 25.38 172 TYR A O 1
ATOM 707 N N . GLY A 1 156 ? 33.893 40.316 18.111 1.00 27.74 173 GLY A N 1
ATOM 708 C CA . GLY A 1 156 ? 32.959 40.625 19.173 1.00 30.92 173 GLY A CA 1
ATOM 709 C C . GLY A 1 156 ? 33.401 39.896 20.427 1.00 35.78 173 GLY A C 1
ATOM 710 O O . GLY A 1 156 ? 34.503 39.334 20.479 1.00 36.55 173 GLY A O 1
ATOM 711 N N . SER A 1 157 ? 32.559 39.904 21.450 1.00 29.40 174 SER A N 1
ATOM 712 C CA . SE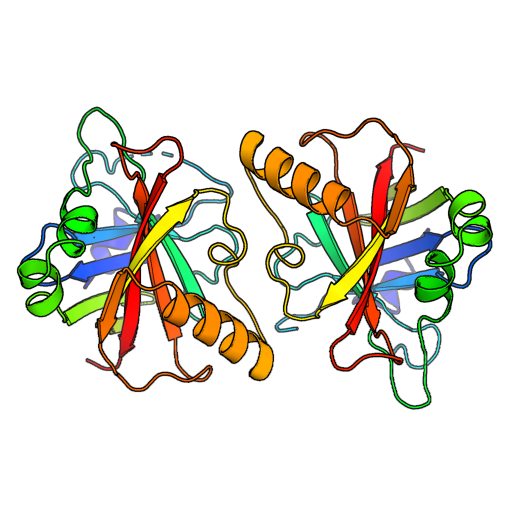R A 1 157 ? 32.889 39.176 22.663 1.00 29.60 174 SER A CA 1
ATOM 713 C C . SER A 1 157 ? 31.618 38.573 23.204 1.00 34.34 174 SER A C 1
ATOM 714 O O . SER A 1 157 ? 30.501 38.970 22.821 1.00 29.54 174 SER A O 1
ATOM 717 N N . ILE A 1 158 ? 31.784 37.588 24.073 1.00 36.65 175 ILE A N 1
ATOM 718 C CA . ILE A 1 158 ? 30.636 36.974 24.703 1.00 32.91 175 ILE A CA 1
ATOM 719 C C . ILE A 1 158 ? 31.006 36.652 26.138 1.00 37.37 175 ILE A C 1
ATOM 720 O O . ILE A 1 158 ? 32.127 36.229 26.420 1.00 42.68 175 ILE A O 1
ATOM 725 N N . TYR A 1 159 ? 30.083 36.910 27.053 1.00 42.81 176 TYR A N 1
ATOM 726 C CA . TYR A 1 159 ? 30.300 36.571 28.443 1.00 45.28 176 TYR A CA 1
ATOM 727 C C . TYR A 1 159 ? 29.301 35.490 28.815 1.00 44.61 176 TYR A C 1
ATOM 728 O O . TYR A 1 159 ? 28.120 35.585 28.465 1.00 44.59 176 TYR A O 1
ATOM 737 N N . TYR A 1 160 ? 29.783 34.454 29.498 1.00 43.57 177 TYR A N 1
ATOM 738 C CA . TYR A 1 160 ? 28.931 33.356 29.957 1.00 41.92 177 TYR A CA 1
ATOM 739 C C . TYR A 1 160 ? 29.646 32.588 31.062 1.00 46.84 177 TYR A C 1
ATOM 740 O O . TYR A 1 160 ? 30.878 32.514 31.077 1.00 47.52 177 TYR A O 1
ATOM 749 N N . ASN A 1 161 ? 28.868 32.032 31.987 1.00 51.54 178 ASN A N 1
ATOM 750 C CA . ASN A 1 161 ? 29.398 31.209 33.073 1.00 55.17 178 ASN A CA 1
ATOM 751 C C . ASN A 1 161 ? 30.551 31.846 33.839 1.00 58.87 178 ASN A C 1
ATOM 752 O O . ASN A 1 161 ? 31.460 31.151 34.300 1.00 61.89 178 ASN A O 1
ATOM 757 N N . GLY A 1 162 ? 30.517 33.167 33.972 1.00 59.69 179 GLY A N 1
ATOM 758 C CA . GLY A 1 162 ? 31.528 33.858 34.747 1.00 64.42 179 GLY A CA 1
ATOM 759 C C . GLY A 1 162 ? 32.795 34.179 33.974 1.00 65.77 179 GLY A C 1
ATOM 760 O O . GLY A 1 162 ? 33.745 34.717 34.548 1.00 64.62 179 GLY A O 1
ATOM 761 N N . VAL A 1 163 ? 32.815 33.858 32.677 1.00 64.52 180 VAL A N 1
ATOM 762 C CA . VAL A 1 163 ? 34.012 34.085 31.856 1.00 58.03 180 VAL A CA 1
ATOM 763 C C . VAL A 1 163 ? 33.734 34.889 30.585 1.00 51.49 180 VAL A C 1
ATOM 764 O O . VAL A 1 163 ? 32.625 34.848 30.035 1.00 49.78 180 VAL A O 1
ATOM 768 N N . GLU A 1 164 ? 34.755 35.612 30.123 1.00 51.46 181 GLU A N 1
ATOM 769 C CA . GLU A 1 164 ? 34.667 36.403 28.896 1.00 48.37 181 GLU A CA 1
ATOM 770 C C . GLU A 1 164 ? 35.517 35.801 27.773 1.00 49.96 181 GLU A C 1
ATOM 771 O O . GLU A 1 164 ? 36.715 35.576 27.943 1.00 53.42 181 GLU A O 1
ATOM 777 N N . LYS A 1 165 ? 34.886 35.537 26.632 1.00 43.63 182 LYS A N 1
ATOM 778 C CA . LYS A 1 165 ? 35.560 34.964 25.471 1.00 40.82 182 LYS A CA 1
ATOM 779 C C . LYS A 1 165 ? 35.369 35.889 24.279 1.00 40.24 182 LYS A C 1
ATOM 780 O O . LYS A 1 165 ? 34.431 36.698 24.253 1.00 39.02 182 LYS A O 1
ATOM 786 N N . GLY A 1 166 ? 36.242 35.757 23.285 1.00 34.89 183 GLY A N 1
ATOM 787 C CA . GLY A 1 166 ? 36.134 36.554 22.077 1.00 30.04 183 GLY A CA 1
ATOM 788 C C . GLY A 1 166 ? 35.250 35.830 21.092 1.00 34.11 183 GLY A C 1
ATOM 789 O O . GLY A 1 166 ? 35.012 34.619 21.242 1.00 33.57 183 GLY A O 1
ATOM 790 N N . LEU A 1 167 ? 34.735 36.573 20.115 1.00 32.75 184 LEU A N 1
ATOM 791 C CA . LEU A 1 167 ? 33.935 36.005 19.035 1.00 27.00 184 LEU A CA 1
ATOM 792 C C . LEU A 1 167 ? 34.559 36.420 17.725 1.00 30.98 184 LEU A C 1
ATOM 793 O O . LEU A 1 167 ? 34.938 37.582 17.563 1.00 33.01 184 LEU A O 1
ATOM 798 N N . GLU A 1 168 ? 34.672 35.490 16.781 1.00 29.13 185 GLU A N 1
ATOM 799 C CA . GLU A 1 168 ? 35.110 35.860 15.444 1.00 30.08 185 GLU A CA 1
ATOM 800 C C . GLU A 1 168 ? 34.062 35.416 14.442 1.00 30.45 185 GLU A C 1
ATOM 801 O O . GLU A 1 168 ? 33.849 34.225 14.261 1.00 27.78 185 GLU A O 1
ATOM 807 N N . ILE A 1 169 ? 33.382 36.363 13.805 1.00 28.48 186 ILE A N 1
ATOM 808 C CA . ILE A 1 169 ? 32.372 36.004 12.813 1.00 26.22 186 ILE A CA 1
ATOM 809 C C . ILE A 1 169 ? 33.029 35.400 11.560 1.00 29.93 186 ILE A C 1
ATOM 810 O O . ILE A 1 169 ? 34.016 35.946 11.050 1.00 32.89 186 ILE A O 1
ATOM 815 N N . PHE A 1 170 ? 32.500 34.281 11.057 1.00 27.54 187 PHE A N 1
ATOM 816 C CA . PHE A 1 170 ? 33.020 33.741 9.794 1.00 23.27 187 PHE A CA 1
ATOM 817 C C . PHE A 1 170 ? 31.985 33.540 8.691 1.00 26.91 187 PHE A C 1
ATOM 818 O O . PHE A 1 170 ? 32.341 33.188 7.567 1.00 33.32 187 PHE A O 1
ATOM 826 N N . GLU A 1 171 ? 30.712 33.747 8.988 1.00 28.30 188 GLU A N 1
ATOM 827 C CA . GLU A 1 171 ? 29.699 33.492 7.967 1.00 30.18 188 GLU A CA 1
ATOM 828 C C . GLU A 1 171 ? 28.401 34.267 8.171 1.00 25.18 188 GLU A C 1
ATOM 829 O O . GLU A 1 171 ? 27.960 34.473 9.312 1.00 29.83 188 GLU A O 1
ATOM 835 N N . MET A 1 172 ? 27.794 34.702 7.066 1.00 23.14 189 MET A N 1
ATOM 836 C CA . MET A 1 172 ? 26.394 35.135 7.100 1.00 31.40 189 MET A CA 1
ATOM 837 C C . MET A 1 172 ? 25.608 34.318 6.081 1.00 35.20 189 MET A C 1
ATOM 838 O O . MET A 1 172 ? 26.087 34.047 4.965 1.00 31.72 189 MET A O 1
ATOM 843 N N . LEU A 1 173 ? 24.394 33.928 6.440 1.00 20.41 190 LEU A N 1
ATOM 844 C CA . LEU A 1 173 ? 23.586 33.234 5.457 1.00 30.66 190 LEU A CA 1
ATOM 845 C C . LEU A 1 173 ? 22.144 33.605 5.638 1.00 26.59 190 LEU A C 1
ATOM 846 O O . LEU A 1 173 ? 21.768 34.099 6.706 1.00 28.85 190 LEU A O 1
ATOM 851 N N . GLU A 1 174 ? 21.347 33.366 4.602 1.00 29.34 191 GLU A N 1
ATOM 852 C CA . GLU A 1 174 ? 19.900 33.535 4.680 1.00 36.64 191 GLU A CA 1
ATOM 853 C C . GLU A 1 174 ? 19.265 32.189 4.385 1.00 31.37 191 GLU A C 1
ATOM 854 O O . GLU A 1 174 ? 19.681 31.493 3.456 1.00 37.39 191 GLU A O 1
ATOM 860 N N . VAL A 1 175 ? 18.269 31.814 5.181 1.00 27.75 192 VAL A N 1
ATOM 861 C CA . VAL A 1 175 ? 17.644 30.498 5.060 1.00 36.60 192 VAL A CA 1
ATOM 862 C C . VAL A 1 175 ? 16.178 30.610 5.391 1.00 39.42 192 VAL A C 1
ATOM 863 O O . VAL A 1 175 ? 15.727 31.635 5.910 1.00 41.12 192 VAL A O 1
ATOM 867 N N . ASP A 1 176 ? 15.441 29.543 5.113 1.00 37.37 193 ASP A N 1
ATOM 868 C CA . ASP A 1 176 ? 14.049 29.460 5.513 1.00 39.59 193 ASP A CA 1
ATOM 869 C C . ASP A 1 176 ? 13.994 28.991 6.964 1.00 41.16 193 ASP A C 1
ATOM 870 O O . ASP A 1 176 ? 14.906 28.309 7.433 1.00 43.26 193 ASP A O 1
ATOM 875 N N . ALA A 1 177 ? 12.934 29.349 7.679 1.00 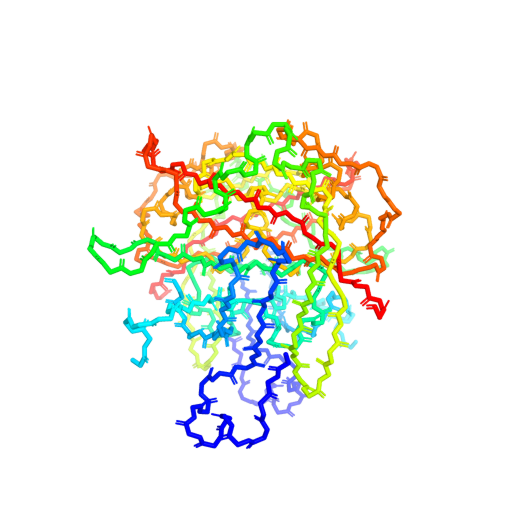43.17 194 ALA A N 1
ATOM 876 C CA . ALA A 1 177 ? 12.898 29.128 9.124 1.00 44.99 194 ALA A CA 1
ATOM 877 C C . ALA A 1 177 ? 12.763 27.652 9.470 1.00 44.87 194 ALA A C 1
ATOM 878 O O . ALA A 1 177 ? 13.102 27.237 10.592 1.00 40.06 194 ALA A O 1
ATOM 880 N N . TYR A 1 178 ? 12.244 26.876 8.514 1.00 41.53 195 TYR A N 1
ATOM 881 C CA . TYR A 1 178 ? 12.038 25.449 8.702 1.00 39.79 195 TYR A CA 1
ATOM 882 C C . TYR A 1 178 ? 13.151 24.638 8.031 1.00 42.40 195 TYR A C 1
ATOM 883 O O . TYR A 1 178 ? 12.943 23.474 7.670 1.00 45.01 195 TYR A O 1
ATOM 892 N N . ASP A 1 179 ? 14.326 25.244 7.871 1.00 32.65 196 ASP A N 1
ATOM 893 C CA . ASP A 1 179 ? 15.486 24.514 7.352 1.00 35.55 196 ASP A CA 1
ATOM 894 C C . ASP A 1 179 ? 16.201 23.768 8.483 1.00 29.57 196 ASP A C 1
ATOM 895 O O . ASP A 1 179 ? 17.119 24.295 9.117 1.00 25.63 196 ASP A O 1
ATOM 900 N N . PHE A 1 180 ? 15.789 22.533 8.726 1.00 29.83 197 PHE A N 1
ATOM 901 C CA . PHE A 1 180 ? 16.340 21.770 9.841 1.00 27.82 197 PHE A CA 1
ATOM 902 C C . PHE A 1 180 ? 17.795 21.363 9.613 1.00 33.56 197 PHE A C 1
ATOM 903 O O . PHE A 1 180 ? 18.491 21.038 10.557 1.00 41.28 197 PHE A O 1
ATOM 911 N N . ASN A 1 181 ? 18.264 21.412 8.370 1.00 32.32 198 ASN A N 1
ATOM 912 C CA . ASN A 1 181 ? 19.686 21.199 8.098 1.00 32.44 198 ASN A CA 1
ATOM 913 C C . ASN A 1 181 ? 20.550 22.177 8.893 1.00 38.50 198 ASN A C 1
ATOM 914 O O . ASN A 1 181 ? 21.692 21.872 9.217 1.00 43.83 198 ASN A O 1
ATOM 919 N N . ILE A 1 182 ? 19.999 23.358 9.179 1.00 30.48 199 ILE A N 1
ATOM 920 C CA . ILE A 1 182 ? 20.742 24.431 9.844 1.00 25.85 199 ILE A CA 1
ATOM 921 C C . ILE A 1 182 ? 20.373 24.541 11.323 1.00 23.34 199 ILE A C 1
ATOM 922 O O . ILE A 1 182 ? 21.235 24.707 12.195 1.00 30.44 199 ILE A O 1
ATOM 927 N N . TYR A 1 183 ? 19.074 24.483 11.588 1.00 24.20 200 TYR A N 1
ATOM 928 C CA . TYR A 1 183 ? 18.541 24.605 12.937 1.00 22.46 200 TYR A CA 1
ATOM 929 C C . TYR A 1 183 ? 18.469 23.234 13.602 1.00 29.31 200 TYR A C 1
ATOM 930 O O . TYR A 1 183 ? 17.380 22.739 13.899 1.00 28.20 200 TYR A O 1
ATOM 939 N N . ASP A 1 184 ? 19.636 22.635 13.827 1.00 29.50 201 ASP A N 1
ATOM 940 C CA . ASP A 1 184 ? 19.767 21.352 14.536 1.00 30.26 201 ASP A CA 1
ATOM 941 C C . ASP A 1 184 ? 20.849 21.568 15.581 1.00 26.16 201 ASP A C 1
ATOM 942 O O . ASP A 1 184 ? 22.031 21.337 15.319 1.00 25.33 201 ASP A O 1
ATOM 947 N N . PRO A 1 185 ? 20.454 22.041 16.768 1.00 27.88 202 PRO A N 1
ATOM 948 C CA . PRO A 1 185 ? 21.453 22.472 17.750 1.00 29.15 202 PRO A CA 1
ATOM 949 C C . PRO A 1 185 ? 22.056 21.278 18.484 1.00 29.51 202 PRO A C 1
ATOM 950 O O . PRO A 1 185 ? 21.413 20.231 18.600 1.00 35.45 202 PRO A O 1
ATOM 954 N N . GLY A 1 186 ? 23.286 21.437 18.965 1.00 29.80 203 GLY A N 1
ATOM 955 C CA . GLY A 1 186 ? 23.892 20.449 19.841 1.00 33.59 203 GLY A CA 1
ATOM 956 C C . GLY A 1 186 ? 24.291 19.150 19.169 1.00 34.64 203 GLY A C 1
ATOM 957 O O . GLY A 1 186 ? 24.192 18.076 19.758 1.00 32.42 203 GLY A O 1
ATOM 958 N N . ILE A 1 187 ? 24.768 19.247 17.939 1.00 33.33 204 ILE A N 1
ATOM 959 C CA . ILE A 1 187 ? 25.238 18.073 17.209 1.00 33.11 204 ILE A CA 1
ATOM 960 C C . ILE A 1 187 ? 26.520 17.465 17.812 1.00 40.20 204 ILE A C 1
ATOM 961 O O . ILE A 1 187 ? 27.449 18.182 18.188 1.00 41.77 204 ILE A O 1
ATOM 966 N N . GLN A 1 188 ? 26.553 16.138 17.896 1.00 48.68 205 GLN A N 1
ATOM 967 C CA . GLN A 1 188 ? 27.659 15.408 18.517 1.00 51.27 205 GLN A CA 1
ATOM 968 C C . GLN A 1 188 ? 28.319 14.445 17.550 1.00 48.25 205 GLN A C 1
ATOM 969 O O . GLN A 1 188 ? 27.665 13.916 16.645 1.00 55.40 205 GLN A O 1
ATOM 975 N N . GLY A 1 189 ? 29.608 14.201 17.758 1.00 47.89 206 GLY A N 1
ATOM 976 C CA . GLY A 1 189 ? 30.357 13.292 16.908 1.00 54.59 206 GLY A CA 1
ATOM 977 C C . GLY A 1 189 ? 31.153 14.085 15.892 1.00 55.22 206 GLY A C 1
ATOM 978 O O . GLY A 1 189 ? 30.626 15.005 15.271 1.00 56.90 206 GLY A O 1
ATOM 979 N N . GLU A 1 190 ? 32.416 13.714 15.724 1.00 57.55 207 GLU A N 1
ATOM 980 C CA . GLU A 1 190 ? 33.383 14.485 14.947 1.00 61.78 207 GLU A CA 1
ATOM 981 C C . GLU A 1 190 ? 32.981 14.597 13.478 1.00 61.43 207 GLU A C 1
ATOM 982 O O . GLU A 1 190 ? 32.791 15.710 12.957 1.00 54.72 207 GLU A O 1
ATOM 988 N N . ASP A 1 191 ? 32.840 13.445 12.821 1.00 63.01 208 ASP A N 1
ATOM 989 C CA . ASP A 1 191 ? 32.509 13.402 11.399 1.00 64.88 208 ASP A CA 1
ATOM 990 C C . ASP A 1 191 ? 31.139 14.032 11.125 1.00 57.28 208 ASP A C 1
ATOM 991 O O . ASP A 1 191 ? 30.929 14.683 10.088 1.00 50.85 208 ASP A O 1
ATOM 996 N N . ARG A 1 192 ? 30.218 13.861 12.072 1.00 53.57 209 ARG A N 1
ATOM 997 C CA . ARG A 1 192 ? 28.884 14.447 11.958 1.00 49.33 209 ARG A CA 1
ATOM 998 C C . ARG A 1 192 ? 28.920 15.971 12.109 1.00 47.79 209 ARG A C 1
ATOM 999 O O . ARG A 1 192 ? 28.264 16.695 11.354 1.00 47.23 209 ARG A O 1
ATOM 1007 N N . GLN A 1 193 ? 29.691 16.460 13.077 1.00 46.57 210 GLN A N 1
ATOM 1008 C CA . GLN A 1 193 ? 29.902 17.894 13.220 1.00 39.34 210 GLN A CA 1
ATOM 1009 C C . GLN A 1 193 ? 30.548 18.440 11.948 1.00 38.40 210 GLN A C 1
ATOM 1010 O O . GLN A 1 193 ? 30.158 19.496 11.450 1.00 36.45 210 GLN A O 1
ATOM 1016 N N . GLN A 1 194 ? 31.505 17.700 11.392 1.00 42.40 211 GLN A N 1
ATOM 1017 C CA . GLN A 1 194 ? 32.177 18.166 10.180 1.00 41.90 211 GLN A CA 1
ATOM 1018 C C . GLN A 1 194 ? 31.201 18.309 9.010 1.00 43.53 211 GLN A C 1
ATOM 1019 O O . GLN A 1 194 ? 31.255 19.289 8.267 1.00 37.27 211 GLN A O 1
ATOM 1025 N N . ALA A 1 195 ? 30.296 17.342 8.866 1.00 44.50 212 ALA A N 1
ATOM 1026 C CA . ALA A 1 195 ? 29.271 17.401 7.829 1.00 36.51 212 ALA A CA 1
ATOM 1027 C C . ALA A 1 195 ? 28.315 18.581 8.029 1.00 32.91 212 ALA A C 1
ATOM 1028 O O . ALA A 1 195 ? 27.899 19.230 7.062 1.00 35.17 212 ALA A O 1
ATOM 1030 N N . TYR A 1 196 ? 27.947 18.865 9.273 1.00 31.07 213 TYR A N 1
ATOM 1031 C CA . TYR A 1 196 ? 27.103 20.032 9.542 1.00 33.57 213 TYR A CA 1
ATOM 1032 C C . TYR A 1 196 ? 27.834 21.309 9.125 1.00 37.71 213 TYR A C 1
ATOM 1033 O O . TYR A 1 196 ? 27.242 22.207 8.525 1.00 34.09 213 TYR A O 1
ATOM 1042 N N . LEU A 1 197 ? 29.120 21.377 9.459 1.00 41.97 214 LEU A N 1
ATOM 1043 C CA . LEU A 1 197 ? 29.957 22.531 9.137 1.00 42.16 214 LEU A CA 1
ATOM 1044 C C . LEU A 1 197 ? 30.087 22.686 7.627 1.00 42.79 214 LEU A C 1
ATOM 1045 O O . LEU A 1 197 ? 29.931 23.787 7.089 1.00 52.66 214 LEU A O 1
ATOM 1050 N N . ASP A 1 198 ? 30.352 21.572 6.947 1.00 38.74 215 ASP A N 1
ATOM 1051 C CA . ASP A 1 198 ? 30.565 21.592 5.508 1.00 41.87 215 ASP A CA 1
ATOM 1052 C C . ASP A 1 198 ? 29.338 22.122 4.768 1.00 38.33 215 ASP A C 1
ATOM 1053 O O . ASP A 1 198 ? 29.466 22.880 3.802 1.00 40.06 215 ASP A O 1
ATOM 1058 N N . HIS A 1 199 ? 28.151 21.731 5.220 1.00 32.94 216 HIS A N 1
ATOM 1059 C CA . HIS A 1 199 ? 26.919 22.187 4.578 1.00 39.36 216 HIS A CA 1
ATOM 1060 C C . HIS A 1 199 ? 26.680 23.656 4.896 1.00 36.76 216 HIS A C 1
ATOM 1061 O O . HIS A 1 199 ? 26.405 24.458 3.997 1.00 38.89 216 HIS A O 1
ATOM 1068 N N . LEU A 1 200 ? 26.789 23.996 6.179 1.00 34.71 217 LEU A N 1
ATOM 1069 C CA . LEU A 1 200 ? 26.639 25.378 6.635 1.00 30.86 217 LEU A CA 1
ATOM 1070 C C . LEU A 1 200 ? 27.465 26.335 5.767 1.00 31.42 217 LEU A C 1
ATOM 1071 O O . LEU A 1 200 ? 26.947 27.313 5.241 1.00 38.30 217 LEU A O 1
ATOM 1076 N N . LEU A 1 201 ? 28.737 26.018 5.573 1.00 31.21 218 LEU A N 1
ATOM 1077 C CA . LEU A 1 201 ? 29.596 26.845 4.742 1.00 38.11 218 LEU A CA 1
ATOM 1078 C C . LEU A 1 201 ? 29.143 26.887 3.278 1.00 43.58 218 LEU A C 1
ATOM 1079 O O . LEU A 1 201 ? 29.237 27.925 2.627 1.00 43.47 218 LEU A O 1
ATOM 1084 N N . SER A 1 202 ? 28.639 25.769 2.761 1.00 45.33 219 SER A N 1
ATOM 1085 C CA . SER A 1 202 ? 28.312 25.692 1.337 1.00 41.62 219 SER A CA 1
ATOM 1086 C C . SER A 1 202 ? 27.142 26.591 0.943 1.00 40.61 219 SER A C 1
ATOM 1087 O O . SER A 1 202 ? 27.010 26.951 -0.222 1.00 54.44 219 SER A O 1
ATOM 1090 N N . VAL A 1 203 ? 26.294 26.948 1.904 1.00 38.32 220 VAL A N 1
ATOM 1091 C CA . VAL A 1 203 ? 25.133 27.791 1.609 1.00 35.47 220 VAL A CA 1
ATOM 1092 C C . VAL A 1 203 ? 25.331 29.241 2.085 1.00 36.71 220 VAL A C 1
ATOM 1093 O O . VAL A 1 203 ? 24.374 30.023 2.168 1.00 34.91 220 VAL A O 1
ATOM 1097 N N . ALA A 1 204 ? 26.580 29.596 2.380 1.00 30.72 221 ALA A N 1
ATOM 1098 C CA . ALA A 1 204 ? 26.900 30.922 2.901 1.00 36.42 221 ALA A CA 1
ATOM 1099 C C . ALA A 1 204 ? 26.598 32.008 1.872 1.00 45.28 221 ALA A C 1
ATOM 1100 O O . ALA A 1 204 ? 26.840 31.810 0.683 1.00 48.28 221 ALA A O 1
ATOM 1102 N N . MET A 1 205 ? 26.077 33.151 2.317 1.00 42.95 222 MET A N 1
ATOM 1103 C CA . MET A 1 205 ? 25.951 34.307 1.429 1.00 37.40 222 MET A CA 1
ATOM 1104 C C . MET A 1 205 ? 27.259 35.103 1.462 1.00 35.85 222 MET A C 1
ATOM 1105 O O . MET A 1 205 ? 27.718 35.611 0.437 1.00 35.88 222 MET A O 1
ATOM 1110 N N . HIS A 1 206 ? 27.852 35.214 2.650 1.00 31.99 223 HIS A N 1
ATOM 1111 C CA . HIS A 1 206 ? 29.237 35.674 2.779 1.00 27.29 223 HIS A CA 1
ATOM 1112 C C . HIS A 1 206 ? 29.947 34.744 3.765 1.00 30.90 223 HIS A C 1
ATOM 1113 O O . HIS A 1 206 ? 29.317 34.182 4.667 1.00 34.98 223 HIS A O 1
ATOM 1120 N N . LYS A 1 207 ? 31.255 34.584 3.606 1.00 33.18 224 LYS A N 1
ATOM 1121 C CA . LYS A 1 207 ? 32.029 33.820 4.577 1.00 32.71 224 LYS A CA 1
ATOM 1122 C C . LYS A 1 207 ? 33.471 34.242 4.487 1.00 34.80 224 LYS A C 1
ATOM 1123 O O . LYS A 1 207 ? 33.885 34.793 3.472 1.00 39.72 224 LYS A O 1
ATOM 1129 N N . ARG A 1 208 ? 34.231 34.015 5.556 1.00 31.22 225 ARG A N 1
ATOM 1130 C CA . ARG A 1 208 ? 35.682 34.209 5.505 1.00 39.40 225 ARG A CA 1
ATOM 1131 C C . ARG A 1 208 ? 36.340 32.901 5.893 1.00 40.96 225 ARG A C 1
ATOM 1132 O O . ARG A 1 208 ? 35.798 32.148 6.693 1.00 42.40 225 ARG A O 1
ATOM 1140 N N . ASP A 1 209 ? 37.504 32.628 5.326 1.00 50.77 226 ASP A N 1
ATOM 1141 C CA . ASP A 1 209 ? 38.220 31.406 5.650 1.00 55.20 226 ASP A CA 1
ATOM 1142 C C . ASP A 1 209 ? 38.914 31.541 7.008 1.00 58.58 226 ASP A C 1
ATOM 1143 O O . ASP A 1 209 ? 39.846 32.327 7.147 1.00 65.49 226 ASP A O 1
ATOM 1148 N N . ILE A 1 210 ? 38.445 30.807 8.017 1.00 57.41 227 ILE A N 1
ATOM 1149 C CA . ILE A 1 210 ? 39.197 30.685 9.275 1.00 54.27 227 ILE A CA 1
ATOM 1150 C C . ILE A 1 210 ? 39.347 29.231 9.728 1.00 53.22 227 ILE A C 1
ATOM 1151 O O . ILE A 1 210 ? 38.745 28.320 9.145 1.00 54.52 227 ILE A O 1
ATOM 1156 N N . SER A 1 211 ? 40.152 29.021 10.766 1.00 50.65 228 SER A N 1
ATOM 1157 C CA . SER A 1 211 ? 40.473 27.669 11.228 1.00 60.30 228 SER A CA 1
ATOM 1158 C C . SER A 1 211 ? 39.291 27.050 11.967 1.00 57.45 228 SER A C 1
ATOM 1159 O O . SER A 1 211 ? 38.960 27.472 13.080 1.00 57.82 228 SER A O 1
ATOM 1162 N N . LEU A 1 212 ? 38.665 26.051 11.349 1.00 51.17 229 LEU A N 1
ATOM 1163 C CA . LEU A 1 212 ? 37.427 25.483 11.879 1.00 58.21 229 LEU A CA 1
ATOM 1164 C C . LEU A 1 212 ? 37.428 23.964 11.942 1.00 65.74 229 LEU A C 1
ATOM 1165 O O . LEU A 1 212 ? 37.644 23.276 10.936 1.00 63.53 229 LEU A O 1
ATOM 1170 N N . SER A 1 213 ? 37.155 23.448 13.134 1.00 68.62 230 SER A N 1
ATOM 1171 C CA . SER A 1 213 ? 37.110 22.008 13.353 1.00 68.46 230 SER A CA 1
ATOM 1172 C C . SER A 1 213 ? 36.009 21.650 14.360 1.00 63.19 230 SER A C 1
ATOM 1173 O O . SER A 1 213 ? 35.534 22.516 15.103 1.00 55.53 230 SER A O 1
ATOM 1176 N N . PRO A 1 214 ? 35.692 20.372 14.463 1.00 65.25 231 PRO A N 1
ATOM 1177 C CA . PRO A 1 214 ? 34.652 19.959 15.397 1.00 60.20 231 PRO A CA 1
ATOM 1178 C C . PRO A 1 214 ? 35.102 20.421 16.769 1.00 61.56 231 PRO A C 1
ATOM 1179 O O . PRO A 1 214 ? 34.275 20.801 17.599 1.00 63.27 231 PRO A O 1
ATOM 1183 N N . SER A 1 215 ? 36.408 20.375 17.007 1.00 62.83 232 SER A N 1
ATOM 1184 C CA . SER A 1 215 ? 36.938 20.649 18.343 1.00 64.85 232 SER A CA 1
ATOM 1185 C C . SER A 1 215 ? 36.602 22.072 18.844 1.00 59.41 232 SER A C 1
ATOM 1186 O O . SER A 1 215 ? 36.545 22.318 20.053 1.00 58.52 232 SER A O 1
ATOM 1189 N N . ASP A 1 216 ? 36.369 23.003 17.922 1.00 54.53 233 ASP A N 1
ATOM 1190 C CA . ASP A 1 216 ? 35.967 24.362 18.298 1.00 48.79 233 ASP A CA 1
ATOM 1191 C C . ASP A 1 216 ? 34.489 24.414 18.699 1.00 42.04 233 ASP A C 1
ATOM 1192 O O . ASP A 1 216 ? 33.785 23.401 18.682 1.00 45.58 233 ASP A O 1
ATOM 1197 N N . ARG A 1 217 ? 34.024 25.608 19.055 1.00 35.93 234 ARG A N 1
ATOM 1198 C CA . ARG A 1 217 ? 32.621 25.812 19.378 1.00 30.24 234 ARG A CA 1
ATOM 1199 C C . ARG A 1 217 ? 32.132 27.002 18.580 1.00 34.72 234 ARG A C 1
ATOM 1200 O O . ARG A 1 217 ? 32.845 28.002 18.449 1.00 33.54 234 ARG A O 1
ATOM 1208 N N . ILE A 1 218 ? 30.927 26.895 18.033 1.00 25.45 235 ILE A N 1
ATOM 1209 C CA . ILE A 1 218 ? 30.370 27.994 17.259 1.00 27.20 235 ILE A CA 1
ATOM 1210 C C . ILE A 1 218 ? 28.990 28.422 17.742 1.00 26.41 235 ILE A C 1
ATOM 1211 O O . ILE A 1 218 ? 28.312 27.709 18.505 1.00 28.29 235 ILE A O 1
ATOM 1216 N N . ILE A 1 219 ? 28.583 29.600 17.295 1.00 23.41 236 ILE A N 1
ATOM 1217 C CA . ILE A 1 219 ? 27.297 30.164 17.665 1.00 25.52 236 ILE A CA 1
ATOM 1218 C C . ILE A 1 219 ? 26.569 30.630 16.400 1.00 32.07 236 ILE A C 1
ATOM 1219 O O . ILE A 1 219 ? 27.172 31.275 15.532 1.00 33.83 236 ILE A O 1
ATOM 1224 N N . LEU A 1 220 ? 25.285 30.297 16.291 1.00 25.19 237 LEU A N 1
ATOM 1225 C CA . LEU A 1 220 ? 24.458 30.807 15.204 1.00 24.50 237 LEU A CA 1
ATOM 1226 C C . LEU A 1 220 ? 23.498 31.826 15.779 1.00 27.94 237 LEU A C 1
ATOM 1227 O O . LEU A 1 220 ? 22.658 31.504 16.632 1.00 27.27 237 LEU A O 1
ATOM 1232 N N . LEU A 1 221 ? 23.621 33.064 15.327 1.00 23.34 238 LEU A N 1
ATOM 1233 C CA . LEU A 1 221 ? 22.707 34.096 15.799 1.00 28.89 238 LEU A CA 1
ATOM 1234 C C . LEU A 1 221 ? 21.691 34.343 14.697 1.00 26.55 238 LEU A C 1
ATOM 1235 O O . LEU A 1 221 ? 22.047 34.756 13.588 1.00 30.71 238 LEU A O 1
ATOM 1240 N N . SER A 1 222 ? 20.423 34.111 15.013 1.00 24.58 239 SER A N 1
ATOM 1241 C CA . SER A 1 222 ? 19.380 34.062 13.994 1.00 25.93 239 SER A CA 1
ATOM 1242 C C . SER A 1 222 ? 18.274 35.069 14.276 1.00 27.72 239 SER A C 1
ATOM 1243 O O . SER A 1 222 ? 17.808 35.181 15.413 1.00 30.52 239 SER A O 1
ATOM 1246 N N . THR A 1 223 ? 17.821 35.772 13.243 1.00 27.81 240 THR A N 1
ATOM 1247 C CA . THR A 1 223 ? 16.745 36.741 13.416 1.00 42.80 240 THR A CA 1
ATOM 1248 C C . THR A 1 223 ? 15.813 36.817 12.208 1.00 43.90 240 THR A C 1
ATOM 1249 O O . THR A 1 223 ? 16.118 36.272 11.141 1.00 41.76 240 THR A O 1
ATOM 1253 N N . CYS A 1 224 ? 14.689 37.515 12.377 1.00 42.54 241 CYS A N 1
ATOM 1254 C CA . CYS A 1 224 ? 13.658 37.569 11.349 1.00 50.70 241 CYS A CA 1
ATOM 1255 C C . CYS A 1 224 ? 14.121 38.272 10.064 1.00 61.72 241 CYS A C 1
ATOM 1256 O O . CYS A 1 224 ? 14.796 39.306 10.115 1.00 57.08 241 CYS A O 1
ATOM 1259 N N . PHE A 1 225 ? 13.774 37.684 8.916 1.00 71.80 242 PHE A N 1
ATOM 1260 C CA . PHE A 1 225 ? 13.942 38.339 7.615 1.00 75.48 242 PHE A CA 1
ATOM 1261 C C . PHE A 1 225 ? 12.570 38.840 7.166 1.00 73.49 242 PHE A C 1
ATOM 1262 O O . PHE A 1 225 ? 11.686 38.057 6.806 1.00 70.45 242 PHE A O 1
ATOM 1270 N N . LEU A 1 226 ? 12.391 40.152 7.214 1.00 80.43 243 LEU A N 1
ATOM 1271 C CA . LEU A 1 226 ? 11.130 40.852 6.922 1.00 92.77 243 LEU A CA 1
ATOM 1272 C C . LEU A 1 226 ? 10.607 40.722 5.494 1.00 90.19 243 LEU A C 1
ATOM 1273 O O . LEU A 1 226 ? 9.428 40.695 5.242 1.00 88.19 243 LEU A O 1
ATOM 1278 N N . ASP A 1 227 ? 11.429 41.300 4.397 1.00 92.33 244 ASP A N 1
ATOM 1279 C CA . ASP A 1 227 ? 11.346 40.797 3.058 1.00 103.71 244 ASP A CA 1
ATOM 1280 C C . ASP A 1 227 ? 10.763 39.383 2.869 1.00 102.57 244 ASP A C 1
ATOM 1281 O O . ASP A 1 227 ? 10.200 39.133 1.832 1.00 105.11 244 ASP A O 1
ATOM 1286 N N . VAL A 1 228 ? 10.947 38.445 3.764 1.00 99.35 245 VAL A N 1
ATOM 1287 C CA . VAL A 1 228 ? 10.464 37.146 3.376 1.00 103.26 245 VAL A CA 1
ATOM 1288 C C . VAL A 1 228 ? 9.646 36.382 4.370 1.00 99.73 245 VAL A C 1
ATOM 1289 O O . VAL A 1 228 ? 9.847 36.441 5.560 1.00 101.08 245 VAL A O 1
ATOM 1293 N N . THR A 1 229 ? 8.707 35.650 3.812 1.00 96.62 246 THR A N 1
ATOM 1294 C CA . THR A 1 229 ? 7.775 34.927 4.596 1.00 94.08 246 THR A CA 1
ATOM 1295 C C . THR A 1 229 ? 8.559 33.760 5.068 1.00 85.63 246 THR A C 1
ATOM 1296 O O . THR A 1 229 ? 9.048 32.967 4.300 1.00 89.41 246 THR A O 1
ATOM 1300 N N . ASN A 1 230 ? 8.715 33.708 6.363 1.00 65.90 247 ASN A N 1
ATOM 1301 C CA . ASN A 1 230 ? 9.427 32.649 6.980 1.00 60.93 247 ASN A CA 1
ATOM 1302 C C . ASN A 1 230 ? 10.923 32.675 6.733 1.00 55.05 247 ASN A C 1
ATOM 1303 O O . ASN A 1 230 ? 11.606 31.760 7.086 1.00 53.06 247 ASN A O 1
ATOM 1308 N N . GLY A 1 231 ? 11.422 33.756 6.162 1.00 54.84 248 GLY A N 1
ATOM 1309 C CA . GLY A 1 231 ? 12.844 33.962 6.003 1.00 48.01 248 GLY A CA 1
ATOM 1310 C C . GLY A 1 231 ? 13.546 34.366 7.280 1.00 53.17 248 GLY A C 1
ATOM 1311 O O . GLY A 1 231 ? 12.983 35.056 8.097 1.00 45.51 248 GLY A O 1
ATOM 1312 N N . ARG A 1 232 ? 14.783 33.928 7.434 1.00 39.58 249 ARG A N 1
ATOM 1313 C CA . ARG A 1 232 ? 15.613 34.302 8.566 1.00 37.98 249 ARG A CA 1
ATOM 1314 C C . ARG A 1 232 ? 17.032 34.731 8.161 1.00 37.87 249 ARG A C 1
ATOM 1315 O O . ARG A 1 232 ? 17.549 34.293 7.169 1.00 33.52 249 ARG A O 1
ATOM 1323 N N . HIS A 1 233 ? 17.652 35.563 8.987 1.00 31.76 250 HIS A N 1
ATOM 1324 C CA . HIS A 1 233 ? 19.039 35.980 8.779 1.00 31.78 250 HIS A CA 1
ATOM 1325 C C . HIS A 1 233 ? 19.899 35.339 9.858 1.00 30.94 250 HIS A C 1
ATOM 1326 O O . HIS A 1 233 ? 19.500 35.329 11.026 1.00 30.62 250 HIS A O 1
ATOM 1333 N N . ILE A 1 234 ? 21.078 34.826 9.495 1.00 24.14 251 ILE A N 1
ATOM 1334 C CA . ILE A 1 234 ? 21.980 34.245 10.483 1.00 21.34 251 ILE A CA 1
ATOM 1335 C C . ILE A 1 234 ? 23.415 34.739 10.315 1.00 23.85 251 ILE A C 1
ATOM 1336 O O . ILE A 1 234 ? 23.926 34.785 9.187 1.00 28.76 251 ILE A O 1
ATOM 1341 N N . VAL A 1 235 ? 24.063 35.140 11.414 1.00 24.00 252 VAL A N 1
ATOM 1342 C CA . VAL A 1 235 ? 25.523 35.272 11.399 1.00 25.63 252 VAL A CA 1
ATOM 1343 C C . VAL A 1 235 ? 26.110 34.168 12.255 1.00 27.63 252 VAL A C 1
ATOM 1344 O O . VAL A 1 235 ? 25.537 33.803 13.280 1.00 33.95 252 VAL A O 1
ATOM 1348 N N . VAL A 1 236 ? 27.232 33.607 11.820 1.00 27.38 253 VAL A N 1
ATOM 1349 C CA . VAL A 1 236 ? 27.853 32.518 12.571 1.00 25.12 253 VAL A CA 1
ATOM 1350 C C . VAL A 1 236 ? 29.243 32.923 13.045 1.00 21.79 253 VAL A C 1
ATOM 1351 O O . VAL A 1 236 ? 30.041 33.473 12.280 1.00 25.50 253 VAL A O 1
ATOM 1355 N N . ALA A 1 237 ? 29.531 32.636 14.304 1.00 27.93 254 ALA A N 1
ATOM 1356 C CA . ALA A 1 237 ? 30.793 33.039 14.908 1.00 25.56 254 ALA A CA 1
ATOM 1357 C C . ALA A 1 237 ? 31.464 31.867 15.608 1.00 32.12 254 ALA A C 1
ATOM 1358 O O . ALA A 1 237 ? 30.780 31.003 16.194 1.00 25.10 254 ALA A O 1
ATOM 1360 N N . LYS A 1 238 ? 32.796 31.854 15.563 1.00 26.07 255 LYS A N 1
ATOM 1361 C CA . LYS A 1 238 ? 33.583 30.917 16.361 1.00 24.29 255 LYS A CA 1
ATOM 1362 C C . LYS A 1 238 ? 33.855 31.528 17.724 1.00 31.28 255 LYS A C 1
ATOM 1363 O O . LYS A 1 238 ? 34.154 32.726 17.829 1.00 33.21 255 LYS A O 1
ATOM 1369 N N . ILE A 1 239 ? 33.776 30.718 18.774 1.00 32.86 256 ILE A N 1
ATOM 1370 C CA . ILE A 1 239 ? 34.190 31.195 20.089 1.00 36.23 256 ILE A CA 1
ATOM 1371 C C . ILE A 1 239 ? 35.705 31.022 20.237 1.00 36.47 256 ILE A C 1
ATOM 1372 O O . ILE A 1 239 ? 36.248 29.947 19.958 1.00 34.81 256 ILE A O 1
ATOM 1377 N N . THR A 1 240 ? 36.385 32.088 20.657 1.00 29.23 257 THR A N 1
ATOM 1378 C CA . THR A 1 240 ? 37.843 32.107 20.708 1.00 33.63 257 THR A CA 1
ATOM 1379 C C . THR A 1 240 ? 38.344 32.523 22.083 1.00 46.46 257 THR A C 1
ATOM 1380 O O . THR A 1 240 ? 37.583 33.038 22.902 1.00 45.25 257 THR A O 1
ATOM 1384 N N . ASP A 1 241 ? 39.633 32.323 22.331 1.00 64.65 258 ASP A N 1
ATOM 1385 C CA . ASP A 1 241 ? 40.243 32.808 23.562 1.00 84.67 258 ASP A CA 1
ATOM 1386 C C . ASP A 1 241 ? 40.724 34.237 23.344 1.00 97.99 258 ASP A C 1
ATOM 1387 O O . ASP A 1 241 ? 41.323 34.538 22.311 1.00 103.16 258 ASP A O 1
ATOM 1392 N N . THR A 1 242 ? 40.450 35.110 24.312 1.00 105.49 259 THR A N 1
ATOM 1393 C CA . THR A 1 242 ? 40.848 36.522 24.243 1.00 111.14 259 THR A CA 1
ATOM 1394 C C . THR A 1 242 ? 40.359 37.212 22.968 1.00 106.27 259 THR A C 1
ATOM 1395 O O . THR A 1 242 ? 39.666 38.228 23.028 1.00 102.60 259 THR A O 1
ATOM 1399 N N . SER B 1 59 ? 5.696 -4.208 29.255 1.00 107.95 76 SER B N 1
ATOM 1400 C CA . SER B 1 59 ? 5.951 -3.178 30.255 1.00 107.68 76 SER B CA 1
ATOM 1401 C C . SER B 1 59 ? 7.337 -3.345 30.888 1.00 105.92 76 SER B C 1
ATOM 1402 O O . SER B 1 59 ? 8.199 -4.032 30.336 1.00 108.31 76 SER B O 1
ATOM 1405 N N . GLY B 1 60 ? 7.545 -2.704 32.037 1.00 99.31 77 GLY B N 1
ATOM 1406 C CA . GLY B 1 60 ? 8.800 -2.791 32.768 1.00 89.95 77 GLY B CA 1
ATOM 1407 C C . GLY B 1 60 ? 8.546 -2.529 34.241 1.00 86.30 77 GLY B C 1
ATOM 1408 O O . GLY B 1 60 ? 7.830 -1.594 34.586 1.00 86.94 77 GLY B O 1
ATOM 1409 N N . PHE B 1 61 ? 9.118 -3.348 35.118 1.00 80.17 78 PHE B N 1
ATOM 1410 C CA . PHE B 1 61 ? 8.817 -3.230 36.541 1.00 70.30 78 PHE B CA 1
ATOM 1411 C C . PHE B 1 61 ? 9.652 -2.190 37.281 1.00 62.85 78 PHE B C 1
ATOM 1412 O O . PHE B 1 61 ? 10.695 -1.751 36.797 1.00 55.33 78 PHE B O 1
ATOM 1420 N N . SER B 1 62 ? 9.170 -1.800 38.459 1.00 61.10 79 SER B N 1
ATOM 1421 C CA . SER B 1 62 ? 9.959 -1.003 39.374 1.00 68.26 79 SER B CA 1
ATOM 1422 C C . SER B 1 62 ? 11.057 -1.895 39.927 1.00 66.24 79 SER B C 1
ATOM 1423 O O . SER B 1 62 ? 12.121 -1.416 40.325 1.00 73.07 79 SER B O 1
ATOM 1426 N N . LYS B 1 63 ? 10.791 -3.198 39.956 1.00 60.19 80 LYS B N 1
ATOM 1427 C CA . LYS B 1 63 ? 11.775 -4.155 40.451 1.00 62.51 80 LYS B CA 1
ATOM 1428 C C . LYS B 1 63 ? 12.939 -4.211 39.476 1.00 51.06 80 LYS B C 1
ATOM 1429 O O . LYS B 1 63 ? 14.099 -4.172 39.880 1.00 52.39 80 LYS B O 1
ATOM 1435 N N . LEU B 1 64 ? 12.613 -4.299 38.190 1.00 48.43 81 LEU B N 1
ATOM 1436 C CA . LEU B 1 64 ? 13.618 -4.259 37.134 1.00 56.06 81 LEU B CA 1
ATOM 1437 C C . LEU B 1 64 ? 14.466 -2.996 37.258 1.00 55.56 81 LEU B C 1
ATOM 1438 O O . LEU B 1 64 ? 15.691 -3.048 37.145 1.00 59.66 81 LEU B O 1
ATOM 1443 N N . GLN B 1 65 ? 13.815 -1.864 37.487 1.00 50.35 82 GLN B N 1
ATOM 1444 C CA . GLN B 1 65 ? 14.539 -0.608 37.602 1.00 51.00 82 GLN B CA 1
ATOM 1445 C C . GLN B 1 65 ? 15.292 -0.517 38.924 1.00 54.48 82 GLN B C 1
ATOM 1446 O O . GLN B 1 65 ? 16.220 0.275 39.060 1.00 60.19 82 GLN B O 1
ATOM 1452 N N . GLU B 1 66 ? 14.896 -1.326 39.901 1.00 54.93 83 GLU B N 1
ATOM 1453 C CA . GLU B 1 66 ? 15.654 -1.410 41.141 1.00 54.67 83 GLU B CA 1
ATOM 1454 C C . GLU B 1 66 ? 16.988 -2.105 40.865 1.00 55.79 83 GLU B C 1
ATOM 1455 O O . GLU B 1 66 ? 18.010 -1.751 41.448 1.00 60.31 83 GLU B O 1
ATOM 1461 N N . LEU B 1 67 ? 16.966 -3.094 39.974 1.00 54.11 84 LEU B N 1
ATOM 1462 C CA . LEU B 1 67 ? 18.164 -3.839 39.601 1.00 55.08 84 LEU B CA 1
ATOM 1463 C C . LEU B 1 67 ? 18.905 -3.149 38.470 1.00 57.14 84 LEU B C 1
ATOM 1464 O O . LEU B 1 67 ? 20.105 -3.345 38.292 1.00 63.44 84 LEU B O 1
ATOM 1469 N N . ASN B 1 68 ? 18.176 -2.365 37.685 1.00 50.45 85 ASN B N 1
ATOM 1470 C CA . ASN B 1 68 ? 18.747 -1.714 36.513 1.00 48.64 85 ASN B CA 1
ATOM 1471 C C . ASN B 1 68 ? 18.238 -0.286 36.405 1.00 47.26 85 ASN B C 1
ATOM 1472 O O . ASN B 1 68 ? 17.325 -0.001 35.630 1.00 46.02 85 ASN B O 1
ATOM 1477 N N . PRO B 1 69 ? 18.836 0.620 37.193 1.00 55.84 86 PRO B N 1
ATOM 1478 C CA . PRO B 1 69 ? 18.377 2.007 37.333 1.00 48.94 86 PRO B CA 1
ATOM 1479 C C . PRO B 1 69 ? 18.534 2.801 36.046 1.00 47.56 86 PRO B C 1
ATOM 1480 O O . PRO B 1 69 ? 17.856 3.812 35.883 1.00 49.48 86 PRO B O 1
ATOM 1484 N N . GLU B 1 70 ? 19.409 2.353 35.150 1.00 51.40 87 GLU B N 1
ATOM 1485 C CA . GLU B 1 70 ? 19.617 3.035 33.869 1.00 50.16 87 GLU B CA 1
ATOM 1486 C C . GLU B 1 70 ? 18.416 2.858 32.944 1.00 46.80 87 GLU B C 1
ATOM 1487 O O . GLU B 1 70 ? 18.255 3.607 31.983 1.00 50.03 87 GLU B O 1
ATOM 1493 N N . VAL B 1 71 ? 17.572 1.867 33.221 1.00 45.27 88 VAL B N 1
ATOM 1494 C CA . VAL B 1 71 ? 16.459 1.559 32.319 1.00 42.86 88 VAL B CA 1
ATOM 1495 C C . VAL B 1 71 ? 15.279 2.519 32.490 1.00 44.04 88 VAL B C 1
ATOM 1496 O O . VAL B 1 71 ? 14.591 2.494 33.517 1.00 45.36 88 VAL B O 1
ATOM 1500 N N . LEU B 1 72 ? 15.060 3.355 31.473 1.00 40.44 89 LEU B N 1
ATOM 1501 C CA . LEU B 1 72 ? 13.964 4.325 31.448 1.00 47.12 89 LEU B CA 1
ATOM 1502 C C . LEU B 1 72 ? 12.632 3.685 31.088 1.00 44.67 89 LEU B C 1
ATOM 1503 O O . LEU B 1 72 ? 11.572 4.147 31.518 1.00 48.33 89 LEU B O 1
ATOM 1508 N N . GLY B 1 73 ? 12.680 2.642 30.268 1.00 38.07 90 GLY B N 1
ATOM 1509 C CA . GLY B 1 73 ? 11.465 1.952 29.876 1.00 35.13 90 GLY B CA 1
ATOM 1510 C C . GLY B 1 73 ? 11.746 0.771 28.965 1.00 34.76 90 GLY B C 1
ATOM 1511 O O . GLY B 1 73 ? 12.832 0.192 29.012 1.00 36.34 90 GLY B O 1
ATOM 1512 N N . TRP B 1 74 ? 10.774 0.431 28.121 1.00 34.26 91 TRP B N 1
ATOM 1513 C CA . TRP B 1 74 ? 10.851 -0.769 27.300 1.00 36.29 91 TRP B CA 1
ATOM 1514 C C . TRP B 1 74 ? 10.053 -0.562 26.011 1.00 31.07 91 TRP B C 1
ATOM 1515 O O . TRP B 1 74 ? 9.009 0.098 26.022 1.00 31.31 91 TRP B O 1
ATOM 1526 N N . ILE B 1 75 ? 10.546 -1.105 24.900 1.00 26.83 92 ILE B N 1
ATOM 1527 C CA . ILE B 1 75 ? 9.820 -1.009 23.637 1.00 28.00 92 ILE B CA 1
ATOM 1528 C C . ILE B 1 75 ? 9.648 -2.382 22.976 1.00 31.19 92 ILE B C 1
ATOM 1529 O O . ILE B 1 75 ? 10.575 -3.197 22.949 1.00 27.93 92 ILE B O 1
ATOM 1534 N N . ASN B 1 76 ? 8.462 -2.622 22.423 1.00 28.44 93 ASN B N 1
ATOM 1535 C CA . ASN B 1 76 ? 8.134 -3.900 21.813 1.00 28.75 93 ASN B CA 1
ATOM 1536 C C . ASN B 1 76 ? 7.320 -3.675 20.543 1.00 29.01 93 ASN B C 1
ATOM 1537 O O . ASN B 1 76 ? 6.387 -2.877 20.544 1.00 37.03 93 ASN B O 1
ATOM 1542 N N . VAL B 1 77 ? 7.697 -4.343 19.454 1.00 30.66 94 VAL B N 1
ATOM 1543 C CA . VAL B 1 77 ? 6.881 -4.389 18.242 1.00 27.53 94 VAL B CA 1
ATOM 1544 C C . VAL B 1 77 ? 6.455 -5.849 18.012 1.00 32.51 94 VAL B C 1
ATOM 1545 O O . VAL B 1 77 ? 7.299 -6.719 17.763 1.00 31.15 94 VAL B O 1
ATOM 1549 N N . TYR B 1 78 ? 5.152 -6.110 18.121 1.00 30.43 95 TYR B N 1
ATOM 1550 C CA . TYR B 1 78 ? 4.615 -7.472 18.112 1.00 32.53 95 TYR B CA 1
ATOM 1551 C C . TYR B 1 78 ? 5.116 -8.348 16.950 1.00 32.87 95 TYR B C 1
ATOM 1552 O O . TYR B 1 78 ? 5.339 -7.852 15.844 1.00 32.62 95 TYR B O 1
ATOM 1561 N N . GLY B 1 79 ? 5.296 -9.641 17.212 1.00 33.91 96 GLY B N 1
ATOM 1562 C CA . GLY B 1 79 ? 5.795 -10.573 16.212 1.00 35.21 96 GLY B CA 1
ATOM 1563 C C . GLY B 1 79 ? 7.200 -10.287 15.683 1.00 39.02 96 GLY B C 1
ATOM 1564 O O . GLY B 1 79 ? 7.602 -10.876 14.689 1.00 43.32 96 GLY B O 1
ATOM 1565 N N . THR B 1 80 ? 7.947 -9.388 16.322 1.00 37.06 97 THR B N 1
ATOM 1566 C CA . THR B 1 80 ? 9.324 -9.111 15.897 1.00 35.83 97 THR B CA 1
ATOM 1567 C C . THR B 1 80 ? 10.352 -9.283 17.021 1.00 36.78 97 THR B C 1
ATOM 1568 O O . THR B 1 80 ? 9.993 -9.460 18.189 1.00 34.86 97 THR B O 1
ATOM 1572 N N . ASN B 1 81 ? 11.632 -9.194 16.666 1.00 33.17 98 ASN B N 1
ATOM 1573 C CA . ASN B 1 81 ? 12.700 -9.221 17.658 1.00 38.40 98 ASN B CA 1
ATOM 1574 C C . ASN B 1 81 ? 12.942 -7.854 18.305 1.00 39.70 98 ASN B C 1
ATOM 1575 O O . ASN B 1 81 ? 13.862 -7.699 19.109 1.00 41.35 98 ASN B O 1
ATOM 1580 N N . ILE B 1 82 ? 12.120 -6.863 17.962 1.00 33.24 99 ILE B N 1
ATOM 1581 C CA . ILE B 1 82 ? 12.222 -5.552 18.599 1.00 32.62 99 ILE B CA 1
ATOM 1582 C C . ILE B 1 82 ? 11.545 -5.602 19.965 1.00 34.82 99 ILE B C 1
ATOM 1583 O O . ILE B 1 82 ? 10.310 -5.579 20.067 1.00 37.91 99 ILE B O 1
ATOM 1588 N N . ASP B 1 83 ? 12.331 -6.026 20.933 1.00 33.87 100 ASP B N 1
ATOM 1589 C CA . ASP B 1 83 ? 11.950 -5.999 22.317 1.00 37.73 100 ASP B CA 1
ATOM 1590 C C . ASP B 1 83 ? 13.223 -5.485 22.905 1.00 36.06 100 ASP B C 1
ATOM 1591 O O . ASP B 1 83 ? 14.284 -6.076 22.700 1.00 37.64 100 ASP B O 1
ATOM 1596 N N . TYR B 1 84 ? 13.152 -4.391 23.633 1.00 35.70 101 TYR B N 1
ATOM 1597 C CA . TYR B 1 84 ? 14.393 -3.870 24.181 1.00 33.74 101 TYR B CA 1
ATOM 1598 C C . TYR B 1 84 ? 14.138 -2.888 25.316 1.00 31.40 101 TYR B C 1
ATOM 1599 O O . TYR B 1 84 ? 13.136 -2.169 25.301 1.00 33.22 101 TYR B O 1
ATOM 1608 N N . PRO B 1 85 ? 15.048 -2.855 26.306 1.00 30.23 102 PRO B N 1
ATOM 1609 C CA . PRO B 1 85 ? 15.024 -1.789 27.310 1.00 30.51 102 PRO B CA 1
ATOM 1610 C C . PRO B 1 85 ? 15.429 -0.482 26.656 1.00 34.67 102 PRO B C 1
ATOM 1611 O O . PRO B 1 85 ? 16.237 -0.501 25.723 1.00 31.96 102 PRO B O 1
ATOM 1615 N N . LEU B 1 86 ? 14.891 0.629 27.151 1.00 28.98 103 LEU B N 1
ATOM 1616 C CA . LEU B 1 86 ? 15.275 1.952 26.685 1.00 27.98 103 LEU B CA 1
ATOM 1617 C C . LEU B 1 86 ? 16.184 2.602 27.717 1.00 33.79 103 LEU B C 1
ATOM 1618 O O . LEU B 1 86 ? 15.930 2.532 28.925 1.00 40.95 103 LEU B O 1
ATOM 1623 N N . VAL B 1 87 ? 17.232 3.254 27.228 1.00 31.76 104 VAL B N 1
ATOM 1624 C CA . VAL B 1 87 ? 18.255 3.880 28.060 1.00 38.99 104 VAL B CA 1
ATOM 1625 C C . VAL B 1 87 ? 18.544 5.269 27.443 1.00 41.70 104 VAL B C 1
ATOM 1626 O O . VAL B 1 87 ? 18.207 5.500 26.281 1.00 37.37 104 VAL B O 1
ATOM 1630 N N . GLN B 1 88 ? 19.106 6.201 28.212 1.00 40.86 105 GLN B N 1
ATOM 1631 C CA . GLN B 1 88 ? 19.588 7.463 27.651 1.00 47.47 105 GLN B CA 1
ATOM 1632 C C . GLN B 1 88 ? 20.959 7.783 28.231 1.00 54.83 105 GLN B C 1
ATOM 1633 O O . GLN B 1 88 ? 21.140 7.765 29.445 1.00 62.34 105 GLN B O 1
ATOM 1639 N N . ALA B 1 89 ? 21.933 8.059 27.371 1.00 64.12 106 ALA B N 1
ATOM 1640 C CA . ALA B 1 89 ? 23.264 8.439 27.849 1.00 76.42 106 ALA B CA 1
ATOM 1641 C C . ALA B 1 89 ? 23.360 9.949 27.996 1.00 84.95 106 ALA B C 1
ATOM 1642 O O . ALA B 1 89 ? 22.364 10.657 27.846 1.00 83.87 106 ALA B O 1
ATOM 1644 N N . LYS B 1 90 ? 24.557 10.445 28.287 1.00 98.48 107 LYS B N 1
ATOM 1645 C CA . LYS B 1 90 ? 24.765 11.888 28.363 1.00 110.01 107 LYS B CA 1
ATOM 1646 C C . LYS B 1 90 ? 25.318 12.444 27.050 1.00 115.54 107 LYS B C 1
ATOM 1647 O O . LYS B 1 90 ? 25.115 13.619 26.732 1.00 117.41 107 LYS B O 1
ATOM 1653 N N . ASP B 1 91 ? 26.013 11.598 26.296 1.00 121.26 108 ASP B N 1
ATOM 1654 C CA . ASP B 1 91 ? 26.593 12.009 25.023 1.00 127.35 108 ASP B CA 1
ATOM 1655 C C . ASP B 1 91 ? 27.030 10.802 24.198 1.00 131.34 108 ASP B C 1
ATOM 1656 O O . ASP B 1 91 ? 27.984 10.109 24.551 1.00 135.62 108 ASP B O 1
ATOM 1661 N N . ASN B 1 92 ? 26.326 10.559 23.097 1.00 129.00 109 ASN B N 1
ATOM 1662 C CA . ASN B 1 92 ? 26.642 9.440 22.218 1.00 130.30 109 ASN B CA 1
ATOM 1663 C C . ASN B 1 92 ? 26.585 8.100 22.944 1.00 131.01 109 ASN B C 1
ATOM 1664 O O . ASN B 1 92 ? 25.615 7.801 23.640 1.00 128.05 109 ASN B O 1
ATOM 1669 N N . GLU B 1 93 ? 27.631 7.297 22.776 1.00 132.55 110 GLU B N 1
ATOM 1670 C CA . GLU B 1 93 ? 27.702 5.988 23.414 1.00 129.91 110 GLU B CA 1
ATOM 1671 C C . GLU B 1 93 ? 28.079 6.112 24.886 1.00 128.70 110 GLU B C 1
ATOM 1672 O O . GLU B 1 93 ? 28.823 7.013 25.273 1.00 130.35 110 GLU B O 1
ATOM 1678 N N . GLU B 1 103 ? 26.591 -4.213 29.769 1.00 119.86 120 GLU B N 1
ATOM 1679 C CA . GLU B 1 103 ? 25.687 -4.829 30.734 1.00 121.23 120 GLU B CA 1
ATOM 1680 C C . GLU B 1 103 ? 24.384 -5.249 30.064 1.00 111.02 120 GLU B C 1
ATOM 1681 O O . GLU B 1 103 ? 23.569 -5.961 30.653 1.00 107.19 120 GLU B O 1
ATOM 1687 N N . PHE B 1 104 ? 24.195 -4.795 28.830 1.00 102.77 121 PHE B N 1
ATOM 1688 C CA . PHE B 1 104 ? 23.019 -5.161 28.053 1.00 91.21 121 PHE B CA 1
ATOM 1689 C C . PHE B 1 104 ? 23.413 -6.029 26.864 1.00 91.92 121 PHE B C 1
ATOM 1690 O O . PHE B 1 104 ? 22.652 -6.146 25.908 1.00 88.89 121 PHE B O 1
ATOM 1698 N N . ALA B 1 105 ? 24.598 -6.636 26.921 1.00 94.88 122 ALA B N 1
ATOM 1699 C CA . ALA B 1 105 ? 25.063 -7.502 25.834 1.00 95.10 122 ALA B CA 1
ATOM 1700 C C . ALA B 1 105 ? 24.115 -8.684 25.626 1.00 93.03 122 ALA B C 1
ATOM 1701 O O . ALA B 1 105 ? 24.008 -9.225 24.525 1.00 91.97 122 ALA B O 1
ATOM 1703 N N . ALA B 1 106 ? 23.435 -9.082 26.697 1.00 92.10 123 ALA B N 1
ATOM 1704 C CA . ALA B 1 106 ? 22.258 -9.927 26.574 1.00 90.17 123 ALA B CA 1
ATOM 1705 C C . ALA B 1 106 ? 21.067 -9.015 26.282 1.00 90.41 123 ALA B C 1
ATOM 1706 O O . ALA B 1 106 ? 20.813 -8.061 27.023 1.00 95.87 123 ALA B O 1
ATOM 1708 N N . THR B 1 107 ? 20.401 -9.200 25.153 1.00 84.62 124 THR B N 1
ATOM 1709 C CA . THR B 1 107 ? 19.148 -8.487 24.904 1.00 76.96 124 THR B CA 1
ATOM 1710 C C . THR B 1 107 ? 19.299 -7.018 24.476 1.00 67.79 124 THR B C 1
ATOM 1711 O O . THR B 1 107 ? 18.300 -6.336 24.245 1.00 68.73 124 THR B O 1
ATOM 1715 N N . GLY B 1 108 ? 20.534 -6.540 24.351 1.00 60.18 125 GLY B N 1
ATOM 1716 C CA . GLY B 1 108 ? 20.795 -5.250 23.727 1.00 53.03 125 GLY B CA 1
ATOM 1717 C C . GLY B 1 108 ? 19.984 -4.125 24.345 1.00 49.95 125 GLY B C 1
ATOM 1718 O O . GLY B 1 108 ? 19.196 -4.354 25.257 1.00 51.36 125 GLY B O 1
ATOM 1719 N N . ALA B 1 109 ? 20.167 -2.906 23.848 1.00 48.99 126 ALA B N 1
ATOM 1720 C CA . ALA B 1 109 ? 19.499 -1.745 24.426 1.00 43.39 126 ALA B CA 1
ATOM 1721 C C . ALA B 1 109 ? 19.345 -0.605 23.414 1.00 42.63 126 ALA B C 1
ATOM 1722 O O . ALA B 1 109 ? 20.221 -0.397 22.574 1.00 41.73 126 ALA B O 1
ATOM 1724 N N . ILE B 1 110 ? 18.234 0.128 23.509 1.00 39.15 127 ILE B N 1
ATOM 1725 C CA . ILE B 1 110 ? 17.929 1.239 22.603 1.00 35.36 127 ILE B CA 1
ATOM 1726 C C . ILE B 1 110 ? 18.167 2.581 23.324 1.00 35.68 127 ILE B C 1
ATOM 1727 O O . ILE B 1 110 ? 17.663 2.783 24.431 1.00 37.43 127 ILE B O 1
ATOM 1732 N N . PHE B 1 111 ? 18.910 3.493 22.699 1.00 34.26 128 PHE B N 1
ATOM 1733 C CA . PHE B 1 111 ? 19.308 4.758 23.336 1.00 35.39 128 PHE B CA 1
ATOM 1734 C C . PHE B 1 111 ? 18.493 5.962 22.856 1.00 32.07 128 PHE B C 1
ATOM 1735 O O . PHE B 1 111 ? 18.443 6.237 21.653 1.00 32.60 128 PHE B O 1
ATOM 1743 N N . LEU B 1 112 ? 17.865 6.683 23.782 1.00 33.07 129 LEU B N 1
ATOM 1744 C CA . LEU B 1 112 ? 17.266 7.988 23.457 1.00 31.57 129 LEU B CA 1
ATOM 1745 C C . LEU B 1 112 ? 18.368 8.989 23.133 1.00 34.58 129 LEU B C 1
ATOM 1746 O O . LEU B 1 112 ? 19.417 8.999 23.791 1.00 37.48 129 LEU B O 1
ATOM 1751 N N . ASP B 1 113 ? 18.144 9.810 22.110 1.00 28.02 130 ASP B N 1
ATOM 1752 C CA . ASP B 1 113 ? 19.038 10.929 21.819 1.00 28.87 130 ASP B CA 1
ATOM 1753 C C . ASP B 1 113 ? 19.181 11.744 23.101 1.00 31.18 130 ASP B C 1
ATOM 1754 O O . ASP B 1 113 ? 18.205 11.919 23.840 1.00 30.56 130 ASP B O 1
ATOM 1759 N N . ALA B 1 114 ? 20.391 12.222 23.387 1.00 34.19 131 ALA B N 1
ATOM 1760 C CA . ALA B 1 114 ? 20.647 12.928 24.640 1.00 36.96 131 ALA B CA 1
ATOM 1761 C C . ALA B 1 114 ? 19.874 14.248 24.753 1.00 39.60 131 ALA B C 1
ATOM 1762 O O . ALA B 1 114 ? 19.720 14.787 25.842 1.00 43.49 131 ALA B O 1
ATOM 1764 N N . ARG B 1 115 ? 19.392 14.756 23.626 1.00 36.97 132 ARG B N 1
ATOM 1765 C CA . ARG B 1 115 ? 18.688 16.033 23.573 1.00 38.71 132 ARG B CA 1
ATOM 1766 C C . ARG B 1 115 ? 17.177 15.908 23.816 1.00 39.05 132 ARG B C 1
ATOM 1767 O O . ARG B 1 115 ? 16.486 16.922 24.002 1.00 40.37 132 ARG B O 1
ATOM 1775 N N . ASN B 1 116 ? 16.668 14.675 23.787 1.00 35.10 133 ASN B N 1
ATOM 1776 C CA . ASN B 1 116 ? 15.243 14.410 23.996 1.00 28.83 133 ASN B CA 1
ATOM 1777 C C . ASN B 1 116 ? 14.838 14.342 25.476 1.00 31.35 133 ASN B C 1
ATOM 1778 O O . ASN B 1 116 ? 15.626 13.931 26.335 1.00 33.54 133 ASN B O 1
ATOM 1783 N N . ASN B 1 117 ? 13.600 14.741 25.766 1.00 31.27 134 ASN B N 1
ATOM 1784 C CA . ASN B 1 117 ? 13.022 14.558 27.092 1.00 31.21 134 ASN B CA 1
ATOM 1785 C C . ASN B 1 117 ? 12.853 13.060 27.343 1.00 33.20 134 ASN B C 1
ATOM 1786 O O . ASN B 1 117 ? 12.280 12.348 26.507 1.00 36.88 134 ASN B O 1
ATOM 1791 N N . PRO B 1 118 ? 13.364 12.572 28.483 1.00 41.82 135 PRO B N 1
ATOM 1792 C CA . PRO B 1 118 ? 13.350 11.130 28.774 1.00 46.15 135 PRO B CA 1
ATOM 1793 C C . PRO B 1 118 ? 11.956 10.590 29.102 1.00 47.09 135 PRO B C 1
ATOM 1794 O O . PRO B 1 118 ? 11.805 9.375 29.238 1.00 41.99 135 PRO B O 1
ATOM 1798 N N . LYS B 1 119 ? 10.964 11.468 29.247 1.00 44.06 136 LYS B N 1
ATOM 1799 C CA . LYS B 1 119 ? 9.587 11.021 29.457 1.00 40.35 136 LYS B CA 1
ATOM 1800 C C . LYS B 1 119 ? 8.741 11.083 28.179 1.00 37.69 136 LYS B C 1
ATOM 1801 O O . LYS B 1 119 ? 7.517 11.081 28.243 1.00 58.39 136 LYS B O 1
ATOM 1807 N N . PHE B 1 120 ? 9.397 11.132 27.024 1.00 34.73 137 PHE B N 1
ATOM 1808 C CA . PHE B 1 120 ? 8.697 11.169 25.734 1.00 35.30 137 PHE B CA 1
ATOM 1809 C C . PHE B 1 120 ? 7.692 12.308 25.629 1.00 37.49 137 PHE B C 1
ATOM 1810 O O . PHE B 1 120 ? 6.644 12.162 25.005 1.00 37.50 137 PHE B O 1
ATOM 1818 N N . GLU B 1 121 ? 8.018 13.442 26.242 1.00 35.43 138 GLU B N 1
ATOM 1819 C CA . GLU B 1 121 ? 7.164 14.614 26.153 1.00 37.01 138 GLU B CA 1
ATOM 1820 C C . GLU B 1 121 ? 7.344 15.370 24.840 1.00 35.03 138 GLU B C 1
ATOM 1821 O O . GLU B 1 121 ? 6.458 16.126 24.438 1.00 39.20 138 GLU B O 1
ATOM 1827 N N . ASP B 1 122 ? 8.479 15.160 24.172 1.00 34.07 139 ASP B N 1
ATOM 1828 C CA . ASP B 1 122 ? 8.791 15.891 22.942 1.00 35.81 139 ASP B CA 1
ATOM 1829 C C . ASP B 1 122 ? 7.890 15.410 21.804 1.00 38.24 139 ASP B C 1
ATOM 1830 O O . ASP B 1 122 ? 7.398 14.280 21.837 1.00 37.85 139 ASP B O 1
ATOM 1835 N N . PHE B 1 123 ? 7.692 16.265 20.802 1.00 32.75 140 PHE B N 1
ATOM 1836 C CA . PHE B 1 123 ? 6.903 15.912 19.633 1.00 29.31 140 PHE B CA 1
ATOM 1837 C C . PHE B 1 123 ? 7.549 14.761 18.874 1.00 28.62 140 PHE B C 1
ATOM 1838 O O . PHE B 1 123 ? 6.891 13.772 18.567 1.00 30.10 140 PHE B O 1
ATOM 1846 N N . ASN B 1 124 ? 8.835 14.888 18.557 1.00 24.37 141 ASN B N 1
ATOM 1847 C CA . ASN B 1 124 ? 9.544 13.778 17.920 1.00 26.26 141 ASN B CA 1
ATOM 1848 C C . ASN B 1 124 ? 10.737 13.287 18.740 1.00 28.95 141 ASN B C 1
ATOM 1849 O O . ASN B 1 124 ? 11.680 14.050 18.993 1.00 36.49 141 ASN B O 1
ATOM 1854 N N . THR B 1 125 ? 10.683 12.031 19.181 1.00 26.73 142 THR B N 1
ATOM 1855 C CA . THR B 1 125 ? 11.760 11.435 19.976 1.00 26.71 142 THR B CA 1
ATOM 1856 C C . THR B 1 125 ? 12.576 10.464 19.123 1.00 30.34 142 THR B C 1
ATOM 1857 O O . THR B 1 125 ? 12.009 9.571 18.480 1.00 30.02 142 THR B O 1
ATOM 1861 N N . ILE B 1 126 ? 13.901 10.619 19.108 1.00 24.01 143 ILE B N 1
ATOM 1862 C CA . ILE B 1 126 ? 14.722 9.732 18.280 1.00 25.46 143 ILE B CA 1
ATOM 1863 C C . ILE B 1 126 ? 15.470 8.742 19.156 1.00 28.92 143 ILE B C 1
ATOM 1864 O O . ILE B 1 126 ? 16.097 9.124 20.159 1.00 29.12 143 ILE B O 1
ATOM 1869 N N . ILE B 1 127 ? 15.382 7.464 18.793 1.00 26.57 144 ILE B N 1
ATOM 1870 C CA . ILE B 1 127 ? 16.026 6.409 19.579 1.00 26.60 144 ILE B CA 1
ATOM 1871 C C . ILE B 1 127 ? 16.892 5.537 18.679 1.00 25.77 144 ILE B C 1
ATOM 1872 O O . ILE B 1 127 ? 16.520 5.230 17.540 1.00 34.46 144 ILE B O 1
ATOM 1877 N N . TYR B 1 128 ? 18.057 5.161 19.180 1.00 25.90 145 TYR B N 1
ATOM 1878 C CA . TYR B 1 128 ? 19.055 4.507 18.346 1.00 26.89 145 TYR B CA 1
ATOM 1879 C C . TYR B 1 128 ? 19.320 3.069 18.803 1.00 32.80 145 TYR B C 1
ATOM 1880 O O . TYR B 1 128 ? 19.440 2.811 20.004 1.00 30.61 145 TYR B O 1
ATOM 1889 N N . GLY B 1 129 ? 19.412 2.147 17.847 1.00 29.55 146 GLY B N 1
ATOM 1890 C CA . GLY B 1 129 ? 19.965 0.832 18.109 1.00 29.83 146 GLY B CA 1
ATOM 1891 C C . GLY B 1 129 ? 21.291 0.719 17.370 1.00 36.82 146 GLY B C 1
ATOM 1892 O O . GLY B 1 129 ? 21.303 0.700 16.134 1.00 37.82 146 GLY B O 1
ATOM 1893 N N . HIS B 1 130 ? 22.397 0.655 18.111 1.00 38.67 147 HIS B N 1
ATOM 1894 C CA . HIS B 1 130 ? 23.736 0.623 17.520 1.00 51.12 147 HIS B CA 1
ATOM 1895 C C . HIS B 1 130 ? 24.233 -0.799 17.279 1.00 56.34 147 HIS B C 1
ATOM 1896 O O . HIS B 1 130 ? 24.262 -1.601 18.205 1.00 59.55 147 HIS B O 1
ATOM 1903 N N . HIS B 1 131 ? 24.647 -1.094 16.046 1.00 66.85 148 HIS B N 1
ATOM 1904 C CA . HIS B 1 131 ? 25.214 -2.403 15.696 1.00 80.20 148 HIS B CA 1
ATOM 1905 C C . HIS B 1 131 ? 26.579 -2.593 16.363 1.00 88.07 148 HIS B C 1
ATOM 1906 O O . HIS B 1 131 ? 27.439 -1.713 16.282 1.00 90.67 148 HIS B O 1
ATOM 1913 N N . VAL B 1 132 ? 26.655 -3.621 17.210 1.00 30.00 149 VAL B N 1
ATOM 1914 C CA . VAL B 1 132 ? 27.886 -4.075 17.870 1.00 30.00 149 VAL B CA 1
ATOM 1915 C C . VAL B 1 132 ? 28.945 -4.761 16.996 1.00 30.00 149 VAL B C 1
ATOM 1916 O O . VAL B 1 132 ? 30.141 -4.504 17.133 1.00 30.00 149 VAL B O 1
ATOM 1920 N N . GLU B 1 133 ? 28.501 -5.673 16.136 1.00 108.75 150 GLU B N 1
ATOM 1921 C CA . GLU B 1 133 ? 29.411 -6.499 15.342 1.00 115.24 150 GLU B CA 1
ATOM 1922 C C . GLU B 1 133 ? 29.890 -7.765 16.069 1.00 111.69 150 GLU B C 1
ATOM 1923 O O . GLU B 1 133 ? 30.705 -8.520 15.538 1.00 105.35 150 GLU B O 1
ATOM 1929 N N . ASN B 1 134 ? 29.376 -7.995 17.275 1.00 114.74 151 ASN B N 1
ATOM 1930 C CA . ASN B 1 134 ? 29.644 -9.216 18.029 1.00 122.12 151 ASN B CA 1
ATOM 1931 C C . ASN B 1 134 ? 28.374 -10.031 18.298 1.00 125.60 151 ASN B C 1
ATOM 1932 O O . ASN B 1 134 ? 28.382 -11.255 18.150 1.00 129.00 151 ASN B O 1
ATOM 1937 N N . GLY B 1 135 ? 27.360 -9.379 18.870 1.00 126.19 152 GLY B N 1
ATOM 1938 C CA . GLY B 1 135 ? 26.119 -10.060 19.205 1.00 128.88 152 GLY B CA 1
ATOM 1939 C C . GLY B 1 135 ? 24.788 -9.322 19.310 1.00 129.05 152 GLY B C 1
ATOM 1940 O O . GLY B 1 135 ? 23.797 -9.944 19.693 1.00 130.95 152 GLY B O 1
ATOM 1941 N N . VAL B 1 136 ? 24.730 -8.025 19.010 1.00 127.68 153 VAL B N 1
ATOM 1942 C CA . VAL B 1 136 ? 23.519 -7.261 19.347 1.00 124.46 153 VAL B CA 1
ATOM 1943 C C . VAL B 1 136 ? 22.473 -7.061 18.220 1.00 90.26 153 VAL B C 1
ATOM 1944 O O . VAL B 1 136 ? 21.282 -6.878 18.503 1.00 87.32 153 VAL B O 1
ATOM 1948 N N . MET B 1 137 ? 22.853 -7.172 16.953 1.00 85.48 154 MET B N 1
ATOM 1949 C CA . MET B 1 137 ? 21.820 -7.269 15.913 1.00 76.96 154 MET B CA 1
ATOM 1950 C C . MET B 1 137 ? 20.858 -6.073 15.821 1.00 64.96 154 MET B C 1
ATOM 1951 O O . MET B 1 137 ? 21.287 -4.938 15.611 1.00 69.81 154 MET B O 1
ATOM 1956 N N . PHE B 1 138 ? 19.557 -6.342 15.962 1.00 52.78 155 PHE B N 1
ATOM 1957 C CA . PHE B 1 138 ? 18.507 -5.357 15.675 1.00 52.38 155 PHE B CA 1
ATOM 1958 C C . PHE B 1 138 ? 17.943 -5.540 14.263 1.00 55.56 155 PHE B C 1
ATOM 1959 O O . PHE B 1 138 ? 17.199 -4.703 13.750 1.00 59.27 155 PHE B O 1
ATOM 1967 N N . GLY B 1 139 ? 18.329 -6.654 13.655 1.00 50.82 156 GLY B N 1
ATOM 1968 C CA . GLY B 1 139 ? 18.093 -6.989 12.265 1.00 47.21 156 GLY B CA 1
ATOM 1969 C C . GLY B 1 139 ? 16.668 -6.881 11.762 1.00 46.36 156 GLY B C 1
ATOM 1970 O O . GLY B 1 139 ? 16.449 -6.878 10.546 1.00 46.30 156 GLY B O 1
ATOM 1971 N N . ASP B 1 140 ? 15.697 -6.799 12.668 1.00 43.39 157 ASP B N 1
ATOM 1972 C CA . ASP B 1 140 ? 14.302 -6.717 12.237 1.00 37.71 157 ASP B CA 1
ATOM 1973 C C . ASP B 1 140 ? 13.942 -5.353 11.668 1.00 34.70 157 ASP B C 1
ATOM 1974 O O . ASP B 1 140 ? 13.009 -5.241 10.877 1.00 34.61 157 ASP B O 1
ATOM 1979 N N . VAL B 1 141 ? 14.668 -4.314 12.062 1.00 33.49 158 VAL B N 1
ATOM 1980 C CA . VAL B 1 141 ? 14.360 -2.978 11.544 1.00 29.19 158 VAL B CA 1
ATOM 1981 C C . VAL B 1 141 ? 14.444 -2.947 10.021 1.00 30.26 158 VAL B C 1
ATOM 1982 O O . VAL B 1 141 ? 13.556 -2.427 9.345 1.00 34.97 158 VAL B O 1
ATOM 1986 N N . ALA B 1 142 ? 15.495 -3.554 9.484 1.00 28.88 159 ALA B N 1
ATOM 1987 C CA . ALA B 1 142 ? 15.694 -3.617 8.040 1.00 27.64 159 ALA B CA 1
ATOM 1988 C C . ALA B 1 142 ? 14.568 -4.391 7.356 1.00 33.26 159 ALA B C 1
ATOM 1989 O O . ALA B 1 142 ? 14.290 -4.166 6.180 1.00 34.31 159 ALA B O 1
ATOM 1991 N N . LYS B 1 143 ? 13.935 -5.320 8.076 1.00 29.86 160 LYS B N 1
ATOM 1992 C CA . LYS B 1 143 ? 12.907 -6.150 7.456 1.00 25.46 160 LYS B CA 1
ATOM 1993 C C . LYS B 1 143 ? 11.680 -5.342 7.062 1.00 26.09 160 LYS B C 1
ATOM 1994 O O . LYS B 1 143 ? 10.923 -5.743 6.174 1.00 29.59 160 LYS B O 1
ATOM 2000 N N . PHE B 1 144 ? 11.486 -4.198 7.710 1.00 24.66 161 PHE B N 1
ATOM 2001 C CA . PHE B 1 144 ? 10.373 -3.326 7.353 1.00 21.23 161 PHE B CA 1
ATOM 2002 C C . PHE B 1 144 ? 10.471 -2.758 5.939 1.00 26.52 161 PHE B C 1
ATOM 2003 O O . PHE B 1 144 ? 9.538 -2.104 5.481 1.00 29.28 161 PHE B O 1
ATOM 2011 N N . ALA B 1 145 ? 11.581 -3.003 5.245 1.00 26.76 162 ALA B N 1
ATOM 2012 C CA . ALA B 1 145 ? 11.689 -2.598 3.842 1.00 30.39 162 ALA B CA 1
ATOM 2013 C C . ALA B 1 145 ? 10.844 -3.527 2.953 1.00 34.73 162 ALA B C 1
ATOM 2014 O O . ALA B 1 145 ? 10.502 -3.193 1.823 1.00 35.16 162 ALA B O 1
ATOM 2016 N N . ASP B 1 146 ? 10.513 -4.699 3.474 1.00 32.32 163 ASP B N 1
ATOM 2017 C CA . ASP B 1 146 ? 9.752 -5.694 2.722 1.00 33.72 163 ASP B CA 1
ATOM 2018 C C . ASP B 1 146 ? 8.267 -5.352 2.851 1.00 36.56 163 ASP B C 1
ATOM 2019 O O . ASP B 1 146 ? 7.776 -5.109 3.960 1.00 34.66 163 ASP B O 1
ATOM 2024 N N . GLN B 1 147 ? 7.568 -5.296 1.717 1.00 39.18 164 GLN B N 1
ATOM 2025 C CA . GLN B 1 147 ? 6.148 -4.928 1.670 1.00 36.12 164 GLN B CA 1
ATOM 2026 C C . GLN B 1 147 ? 5.317 -5.710 2.676 1.00 36.41 164 GLN B C 1
ATOM 2027 O O . GLN B 1 147 ? 4.607 -5.131 3.507 1.00 36.96 164 GLN B O 1
ATOM 2033 N N . GLU B 1 148 ? 5.425 -7.030 2.606 1.00 29.54 165 GLU B N 1
ATOM 2034 C CA . GLU B 1 148 ? 4.677 -7.909 3.505 1.00 37.24 165 GLU B CA 1
ATOM 2035 C C . GLU B 1 148 ? 5.046 -7.698 4.967 1.00 34.69 165 GLU B C 1
ATOM 2036 O O . GLU B 1 148 ? 4.181 -7.711 5.837 1.00 35.73 165 GLU B O 1
ATOM 2042 N N . PHE B 1 149 ? 6.329 -7.518 5.250 1.00 37.41 166 PHE B N 1
ATOM 2043 C CA . PHE B 1 149 ? 6.745 -7.412 6.639 1.00 38.15 166 PHE B CA 1
ATOM 2044 C C . PHE B 1 149 ? 6.219 -6.099 7.202 1.00 32.66 166 PHE B C 1
ATOM 2045 O O . PHE B 1 149 ? 5.749 -6.053 8.340 1.00 26.71 166 PHE B O 1
ATOM 2053 N N . PHE B 1 150 ? 6.276 -5.047 6.393 1.00 31.47 167 PHE B N 1
ATOM 2054 C CA . PHE B 1 150 ? 5.815 -3.733 6.828 1.00 29.39 167 PHE B CA 1
ATOM 2055 C C . PHE B 1 150 ? 4.305 -3.740 7.027 1.00 29.12 167 PHE B C 1
ATOM 2056 O O . PHE B 1 150 ? 3.800 -3.168 7.983 1.00 24.46 167 PHE B O 1
ATOM 2064 N N . ASP B 1 151 ? 3.581 -4.373 6.110 1.00 27.70 168 ASP B N 1
ATOM 2065 C CA . ASP B 1 151 ? 2.118 -4.383 6.182 1.00 32.87 168 ASP B CA 1
ATOM 2066 C C . ASP B 1 151 ? 1.579 -5.094 7.412 1.00 36.71 168 ASP B C 1
ATOM 2067 O O . ASP B 1 151 ? 0.524 -4.737 7.925 1.00 40.74 168 ASP B O 1
ATOM 2072 N N . GLN B 1 152 ? 2.294 -6.110 7.877 1.00 31.76 169 GLN B N 1
ATOM 2073 C CA . GLN B 1 152 ? 1.737 -7.012 8.884 1.00 33.71 169 GLN B CA 1
ATOM 2074 C C . GLN B 1 152 ? 2.226 -6.749 10.302 1.00 34.98 169 GLN B C 1
ATOM 2075 O O . GLN B 1 152 ? 1.686 -7.294 11.261 1.00 41.01 169 GLN B O 1
ATOM 2081 N N . HIS B 1 153 ? 3.321 -6.010 10.394 1.00 26.10 170 HIS B N 1
ATOM 2082 C CA . HIS B 1 153 ? 3.763 -5.503 11.664 1.00 30.92 170 HIS B CA 1
ATOM 2083 C C . HIS B 1 153 ? 3.303 -4.068 11.636 1.00 29.57 170 HIS B C 1
ATOM 2084 O O . HIS B 1 153 ? 3.937 -3.209 11.023 1.00 28.23 170 HIS B O 1
ATOM 2091 N N . ARG B 1 154 ? 2.195 -3.811 12.311 1.00 31.11 171 ARG B N 1
ATOM 2092 C CA . ARG B 1 154 ? 1.695 -2.448 12.437 1.00 30.84 171 ARG B CA 1
ATOM 2093 C C . ARG B 1 154 ? 1.748 -1.942 13.872 1.00 34.68 171 ARG B C 1
ATOM 2094 O O . ARG B 1 154 ? 2.013 -0.775 14.108 1.00 32.82 171 ARG B O 1
ATOM 2102 N N . TYR B 1 155 ? 1.504 -2.827 14.830 1.00 30.20 172 TYR B N 1
ATOM 2103 C CA . TYR B 1 155 ? 1.354 -2.393 16.208 1.00 29.49 172 TYR B CA 1
ATOM 2104 C C . TYR B 1 155 ? 2.476 -2.851 17.141 1.00 29.95 172 TYR B C 1
ATOM 2105 O O . TYR B 1 155 ? 3.242 -3.774 16.830 1.00 28.08 172 TYR B O 1
ATOM 2114 N N . GLY B 1 156 ? 2.534 -2.202 18.300 1.00 29.41 173 GLY B N 1
ATOM 2115 C CA . GLY B 1 156 ? 3.562 -2.432 19.294 1.00 28.11 173 GLY B CA 1
ATOM 2116 C C . GLY B 1 156 ? 3.155 -1.732 20.580 1.00 34.57 173 GLY B C 1
ATOM 2117 O O . GLY B 1 156 ? 2.027 -1.244 20.708 1.00 32.82 173 GLY B O 1
ATOM 2118 N N . SER B 1 157 ? 4.060 -1.682 21.546 1.00 30.20 174 SER B N 1
ATOM 2119 C CA . SER B 1 157 ? 3.768 -0.993 22.784 1.00 31.95 174 SER B CA 1
ATOM 2120 C C . SER B 1 157 ? 5.070 -0.431 23.310 1.00 31.34 174 SER B C 1
ATOM 2121 O O . SER B 1 157 ? 6.152 -0.867 22.914 1.00 33.57 174 SER B O 1
A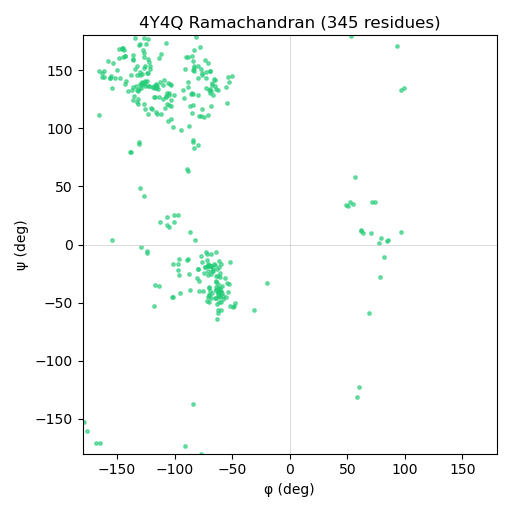TOM 2124 N N . ILE B 1 158 ? 4.964 0.546 24.196 1.00 34.06 175 ILE B N 1
ATOM 2125 C CA . ILE B 1 158 ? 6.137 1.139 24.802 1.00 32.36 175 ILE B CA 1
ATOM 2126 C C . ILE B 1 158 ? 5.819 1.445 26.257 1.00 35.43 175 ILE B C 1
ATOM 2127 O O . ILE B 1 158 ? 4.698 1.845 26.586 1.00 42.31 175 ILE B O 1
ATOM 2132 N N . TYR B 1 159 ? 6.786 1.212 27.137 1.00 36.89 176 TYR B N 1
ATOM 2133 C CA . TYR B 1 159 ? 6.607 1.510 28.550 1.00 40.20 176 TYR B CA 1
ATOM 2134 C C . TYR B 1 159 ? 7.602 2.593 28.951 1.00 42.07 176 TYR B C 1
ATOM 2135 O O . TYR B 1 159 ? 8.772 2.534 28.568 1.00 42.17 176 TYR B O 1
ATOM 2144 N N . TYR B 1 160 ? 7.135 3.587 29.701 1.00 41.85 177 TYR B N 1
ATOM 2145 C CA . TYR B 1 160 ? 7.983 4.703 30.121 1.00 43.37 177 TYR B CA 1
ATOM 2146 C C . TYR B 1 160 ? 7.287 5.481 31.231 1.00 48.90 177 TYR B C 1
ATOM 2147 O O . TYR B 1 160 ? 6.050 5.538 31.276 1.00 49.34 177 TYR B O 1
ATOM 2156 N N . ASN B 1 161 ? 8.081 6.073 32.119 1.00 53.75 178 ASN B N 1
ATOM 2157 C CA . ASN B 1 161 ? 7.557 6.866 33.229 1.00 58.34 178 ASN B CA 1
ATOM 2158 C C . ASN B 1 161 ? 6.456 6.169 34.015 1.00 56.01 178 ASN B C 1
ATOM 2159 O O . ASN B 1 161 ? 5.516 6.812 34.488 1.00 64.51 178 ASN B O 1
ATOM 2164 N N . GLY B 1 162 ? 6.560 4.850 34.139 1.00 57.28 179 GLY B N 1
ATOM 2165 C CA . GLY B 1 162 ? 5.591 4.089 34.908 1.00 58.32 179 GLY B CA 1
ATOM 2166 C C . GLY B 1 162 ? 4.297 3.823 34.164 1.00 63.97 179 GLY B C 1
ATOM 2167 O O . GLY B 1 162 ? 3.358 3.264 34.729 1.00 60.24 179 GLY B O 1
ATOM 2168 N N . VAL B 1 163 ? 4.238 4.207 32.891 1.00 54.61 180 VAL B N 1
ATOM 2169 C CA . VAL B 1 163 ? 3.015 3.996 32.119 1.00 54.44 180 VAL B CA 1
ATOM 2170 C C . VAL B 1 163 ? 3.260 3.195 30.831 1.00 48.48 180 VAL B C 1
ATOM 2171 O O . VAL B 1 163 ? 4.342 3.264 30.244 1.00 45.93 180 VAL B O 1
ATOM 2175 N N . GLU B 1 164 ? 2.270 2.404 30.418 1.00 55.24 181 GLU B N 1
ATOM 2176 C CA . GLU B 1 164 ? 2.370 1.648 29.169 1.00 55.11 181 GLU B CA 1
ATOM 2177 C C . GLU B 1 164 ? 1.462 2.232 28.088 1.00 54.75 181 GLU B C 1
ATOM 2178 O O . GLU B 1 164 ? 0.264 2.420 28.314 1.00 55.37 181 GLU B O 1
ATOM 2184 N N . LYS B 1 165 ? 2.038 2.501 26.916 1.00 47.43 182 LYS B N 1
ATOM 2185 C CA . LYS B 1 165 ? 1.316 3.109 25.802 1.00 43.48 182 LYS B CA 1
ATOM 2186 C C . LYS B 1 165 ? 1.370 2.221 24.560 1.00 40.00 182 LYS B C 1
ATOM 2187 O O . LYS B 1 165 ? 2.285 1.414 24.407 1.00 39.31 182 LYS B O 1
ATOM 2193 N N . GLY B 1 166 ? 0.412 2.388 23.658 1.00 39.39 183 GLY B N 1
ATOM 2194 C CA . GLY B 1 166 ? 0.443 1.662 22.400 1.00 33.96 183 GLY B CA 1
ATOM 2195 C C . GLY B 1 166 ? 1.321 2.367 21.388 1.00 35.11 183 GLY B C 1
ATOM 2196 O O . GLY B 1 166 ? 1.588 3.571 21.526 1.00 34.72 183 GLY B O 1
ATOM 2197 N N . LEU B 1 167 ? 1.797 1.620 20.392 1.00 30.20 184 LEU B N 1
ATOM 2198 C CA . LEU B 1 167 ? 2.530 2.195 19.266 1.00 31.76 184 LEU B CA 1
ATOM 2199 C C . LEU B 1 167 ? 1.845 1.760 17.981 1.00 33.40 184 LEU B C 1
ATOM 2200 O O . LEU B 1 167 ? 1.401 0.607 17.871 1.00 28.20 184 LEU B O 1
ATOM 2205 N N . GLU B 1 168 ? 1.749 2.668 17.013 1.00 24.84 185 GLU B N 1
ATOM 2206 C CA . GLU B 1 168 ? 1.310 2.285 15.684 1.00 26.78 185 GLU B CA 1
ATOM 2207 C C . GLU B 1 168 ? 2.338 2.749 14.673 1.00 29.74 185 GLU B C 1
ATOM 2208 O O . GLU B 1 168 ? 2.581 3.950 14.551 1.00 26.97 185 GLU B O 1
ATOM 2214 N N . ILE B 1 169 ? 2.969 1.807 13.971 1.00 23.77 186 ILE B N 1
ATOM 2215 C CA . ILE B 1 169 ? 3.983 2.165 12.973 1.00 21.58 186 ILE B CA 1
ATOM 2216 C C . ILE B 1 169 ? 3.311 2.765 11.730 1.00 24.05 186 ILE B C 1
ATOM 2217 O O . ILE B 1 169 ? 2.293 2.251 11.253 1.00 32.20 186 ILE B O 1
ATOM 2222 N N . PHE B 1 170 ? 3.843 3.863 11.203 1.00 24.99 187 PHE B N 1
ATOM 2223 C CA . PHE B 1 170 ? 3.206 4.449 10.013 1.00 23.22 187 PHE B CA 1
ATOM 2224 C C . PHE B 1 170 ? 4.180 4.718 8.872 1.00 25.39 187 PHE B C 1
ATOM 2225 O O . PHE B 1 170 ? 3.769 5.161 7.804 1.00 23.47 187 PHE B O 1
ATOM 2233 N N . GLU B 1 171 ? 5.465 4.446 9.091 1.00 21.42 188 GLU B N 1
ATOM 2234 C CA . GLU B 1 171 ? 6.469 4.745 8.075 1.00 21.43 188 GLU B CA 1
ATOM 2235 C C . GLU B 1 171 ? 7.796 3.985 8.258 1.00 19.56 188 GLU B C 1
ATOM 2236 O O . GLU B 1 171 ? 8.247 3.757 9.388 1.00 23.21 188 GLU B O 1
ATOM 2242 N N . MET B 1 172 ? 8.410 3.603 7.139 1.00 21.49 189 MET B N 1
ATOM 2243 C CA . MET B 1 172 ? 9.805 3.171 7.133 1.00 23.80 189 MET B CA 1
ATOM 2244 C C . MET B 1 172 ? 10.550 4.000 6.085 1.00 24.35 189 MET B C 1
ATOM 2245 O O . MET B 1 172 ? 10.015 4.275 4.994 1.00 23.78 189 MET B O 1
ATOM 2250 N N . LEU B 1 173 ? 11.764 4.430 6.417 1.00 20.64 190 LEU B N 1
ATOM 2251 C CA . LEU B 1 173 ? 12.590 5.130 5.435 1.00 23.65 190 LEU B CA 1
ATOM 2252 C C . LEU B 1 173 ? 14.059 4.762 5.596 1.00 20.83 190 LEU B C 1
ATOM 2253 O O . LEU B 1 173 ? 14.464 4.257 6.644 1.00 21.16 190 LEU B O 1
ATOM 2258 N N . GLU B 1 174 ? 14.840 5.027 4.556 1.00 22.81 191 GLU B N 1
ATOM 2259 C CA . GLU B 1 174 ? 16.281 4.846 4.578 1.00 27.00 191 GLU B CA 1
ATOM 2260 C C . GLU B 1 174 ? 16.888 6.220 4.366 1.00 28.42 191 GLU B C 1
ATOM 2261 O O . GLU B 1 174 ? 16.428 6.978 3.508 1.00 32.16 191 GLU B O 1
ATOM 2267 N N . VAL B 1 175 ? 17.915 6.554 5.140 1.00 32.75 192 VAL B N 1
ATOM 2268 C CA . VAL B 1 175 ? 18.533 7.882 5.062 1.00 35.01 192 VAL B CA 1
ATOM 2269 C C . VAL B 1 175 ? 20.026 7.780 5.322 1.00 36.37 192 VAL B C 1
ATOM 2270 O O . VAL B 1 175 ? 20.525 6.736 5.753 1.00 32.69 192 VAL B O 1
ATOM 2274 N N . ASP B 1 176 ? 20.740 8.863 5.042 1.00 36.53 193 ASP B N 1
ATOM 2275 C CA . ASP B 1 176 ? 22.146 8.959 5.392 1.00 32.78 193 ASP B CA 1
ATOM 2276 C C . ASP B 1 176 ? 22.261 9.427 6.858 1.00 31.52 193 ASP B C 1
ATOM 2277 O O . ASP B 1 176 ? 21.384 10.139 7.364 1.00 29.27 193 ASP B O 1
ATOM 2282 N N . ALA B 1 177 ? 23.319 9.023 7.551 1.00 34.30 194 ALA B N 1
ATOM 2283 C CA . ALA B 1 177 ? 23.397 9.292 8.989 1.00 40.77 194 ALA B CA 1
ATOM 2284 C C . ALA B 1 177 ? 23.456 10.789 9.303 1.00 43.06 194 ALA B C 1
ATOM 2285 O O . ALA B 1 177 ? 23.036 11.215 10.395 1.00 34.67 194 ALA B O 1
ATOM 2287 N N . TYR B 1 178 ? 23.974 11.573 8.350 1.00 37.12 195 TYR B N 1
ATOM 2288 C CA . TYR B 1 178 ? 24.130 13.012 8.535 1.00 36.06 195 TYR B CA 1
ATOM 2289 C C . TYR B 1 178 ? 22.968 13.802 7.927 1.00 39.21 195 TYR B C 1
ATOM 2290 O O . TYR B 1 178 ? 23.128 14.974 7.569 1.00 45.65 195 TYR B O 1
ATOM 2299 N N . ASP B 1 179 ? 21.805 13.170 7.807 1.00 29.91 196 ASP B N 1
ATOM 2300 C CA . ASP B 1 179 ? 20.618 13.870 7.304 1.00 30.05 196 ASP B CA 1
ATOM 2301 C C . ASP B 1 179 ? 19.944 14.625 8.458 1.00 25.96 196 ASP B C 1
ATOM 2302 O O . ASP B 1 179 ? 19.052 14.117 9.142 1.00 21.16 196 ASP B O 1
ATOM 2307 N N . PHE B 1 180 ? 20.382 15.854 8.676 1.00 31.24 197 PHE B N 1
ATOM 2308 C CA . PHE B 1 180 ? 19.844 16.647 9.777 1.00 26.36 197 PHE B CA 1
ATOM 2309 C C . PHE B 1 180 ? 18.383 17.066 9.562 1.00 34.74 197 PHE B C 1
ATOM 2310 O O . PHE B 1 180 ? 17.691 17.400 10.522 1.00 45.71 197 PHE B O 1
ATOM 2318 N N . ASN B 1 181 ? 17.904 17.013 8.318 1.00 32.59 198 ASN B N 1
ATOM 2319 C CA . ASN B 1 181 ? 16.473 17.178 8.047 1.00 34.28 198 ASN B CA 1
ATOM 2320 C C . ASN B 1 181 ? 15.635 16.216 8.894 1.00 34.47 198 ASN B C 1
ATOM 2321 O O . ASN B 1 181 ? 14.511 16.538 9.287 1.00 35.90 198 ASN B O 1
ATOM 2326 N N . ILE B 1 182 ? 16.191 15.028 9.140 1.00 30.04 199 ILE B N 1
ATOM 2327 C CA . ILE B 1 182 ? 15.495 13.945 9.831 1.00 24.98 199 ILE B CA 1
ATOM 2328 C C . ILE B 1 182 ? 15.944 13.843 11.292 1.00 23.80 199 ILE B C 1
ATOM 2329 O O . ILE B 1 182 ? 15.123 13.685 12.203 1.00 31.15 199 ILE B O 1
ATOM 2334 N N . TYR B 1 183 ? 17.254 13.909 11.513 1.00 20.88 200 TYR B N 1
ATOM 2335 C CA . TYR B 1 183 ? 17.812 13.754 12.858 1.00 23.95 200 TYR B CA 1
ATOM 2336 C C . TYR B 1 183 ? 17.891 15.084 13.597 1.00 32.45 200 TYR B C 1
ATOM 2337 O O . TYR B 1 183 ? 18.984 15.569 13.938 1.00 30.66 200 TYR B O 1
ATOM 2346 N N . ASP B 1 184 ? 16.719 15.664 13.833 1.00 31.17 201 ASP B N 1
ATOM 2347 C CA . ASP B 1 184 ? 16.591 16.941 14.538 1.00 31.68 201 ASP B CA 1
ATOM 2348 C C . ASP B 1 184 ? 15.529 16.714 15.601 1.00 28.53 201 ASP B C 1
ATOM 2349 O O . ASP B 1 184 ? 14.339 16.941 15.353 1.00 25.46 201 ASP B O 1
ATOM 2354 N N . PRO B 1 185 ? 15.949 16.218 16.779 1.00 33.25 202 PRO B N 1
ATOM 2355 C CA . PRO B 1 185 ? 15.022 15.792 17.838 1.00 30.35 202 PRO B CA 1
ATOM 2356 C C . PRO B 1 185 ? 14.407 16.969 18.598 1.00 32.92 202 PRO B C 1
ATOM 2357 O O . PRO B 1 185 ? 15.060 18.004 18.778 1.00 34.05 202 PRO B O 1
ATOM 2361 N N . GLY B 1 186 ? 13.164 16.795 19.043 1.00 25.18 203 GLY B N 1
ATOM 2362 C CA . GLY B 1 186 ? 12.549 17.721 19.977 1.00 36.56 203 GLY B CA 1
ATOM 2363 C C . GLY B 1 186 ? 12.137 19.048 19.373 1.00 35.29 203 GLY B C 1
ATOM 2364 O O . GLY B 1 186 ? 12.226 20.081 20.012 1.00 36.31 203 GLY B O 1
ATOM 2365 N N . ILE B 1 187 ? 11.663 19.011 18.140 1.00 30.43 204 ILE B N 1
ATOM 2366 C CA . ILE B 1 187 ? 11.201 20.216 17.466 1.00 31.49 204 ILE B CA 1
ATOM 2367 C C . ILE B 1 187 ? 9.953 20.817 18.117 1.00 31.07 204 ILE B C 1
ATOM 2368 O O . ILE B 1 187 ? 9.067 20.098 18.569 1.00 37.85 204 ILE B O 1
ATOM 2373 N N . GLN B 1 188 ? 9.883 22.142 18.160 1.00 39.90 205 GLN B N 1
ATOM 2374 C CA . GLN B 1 188 ? 8.767 22.825 18.817 1.00 51.31 205 GLN B CA 1
ATOM 2375 C C . GLN B 1 188 ? 8.075 23.820 17.907 1.00 48.20 205 GLN B C 1
ATOM 2376 O O . GLN B 1 188 ? 8.696 24.357 16.990 1.00 50.59 205 GLN B O 1
ATOM 2382 N N . GLY B 1 189 ? 6.795 24.069 18.177 1.00 48.84 206 GLY B N 1
ATOM 2383 C CA . GLY B 1 189 ? 5.999 24.994 17.382 1.00 52.42 206 GLY B CA 1
ATOM 2384 C C . GLY B 1 189 ? 5.193 24.232 16.342 1.00 52.26 206 GLY B C 1
ATOM 2385 O O . GLY B 1 189 ? 5.740 23.378 15.637 1.00 47.99 206 GLY B O 1
ATOM 2386 N N . GLU B 1 190 ? 3.905 24.552 16.240 1.00 54.28 207 GLU B N 1
ATOM 2387 C CA . GLU B 1 190 ? 2.969 23.795 15.408 1.00 56.90 207 GLU B CA 1
ATOM 2388 C C . GLU B 1 190 ? 3.352 23.771 13.931 1.00 47.85 207 GLU B C 1
ATOM 2389 O O . GLU B 1 190 ? 3.507 22.700 13.356 1.00 47.41 207 GLU B O 1
ATOM 2395 N N . ASP B 1 191 ? 3.501 24.949 13.323 1.00 53.21 208 ASP B N 1
ATOM 2396 C CA . ASP B 1 191 ? 3.827 25.044 11.901 1.00 50.69 208 ASP B CA 1
ATOM 2397 C C . ASP B 1 191 ? 5.140 24.326 11.607 1.00 46.81 208 ASP B C 1
ATOM 2398 O O . ASP B 1 191 ? 5.266 23.590 10.612 1.00 47.34 208 ASP B O 1
ATOM 2403 N N . ARG B 1 192 ? 6.107 24.511 12.501 1.00 41.62 209 ARG B N 1
ATOM 2404 C CA . ARG B 1 192 ? 7.414 23.863 12.369 1.00 42.60 209 ARG B CA 1
ATOM 2405 C C . ARG B 1 192 ? 7.343 22.333 12.479 1.00 40.78 209 ARG B C 1
ATOM 2406 O O . ARG B 1 192 ? 7.945 21.609 11.673 1.00 37.10 209 ARG B O 1
ATOM 2414 N N . GLN B 1 193 ? 6.611 21.830 13.467 1.00 42.36 210 GLN B N 1
ATOM 2415 C CA . GLN B 1 193 ? 6.458 20.388 13.590 1.00 39.02 210 GLN B CA 1
ATOM 2416 C C . GLN B 1 193 ? 5.714 19.854 12.370 1.00 38.46 210 GLN B C 1
ATOM 2417 O O . GLN B 1 193 ? 6.060 18.796 11.846 1.00 31.54 210 GLN B O 1
ATOM 2423 N N . GLN B 1 194 ? 4.709 20.589 11.897 1.00 40.23 211 GLN B N 1
ATOM 2424 C CA . GLN B 1 194 ? 3.974 20.149 10.710 1.00 38.44 211 GLN B CA 1
ATOM 2425 C C . GLN B 1 194 ? 4.935 20.045 9.506 1.00 38.66 211 GLN B C 1
ATOM 2426 O O . GLN B 1 194 ? 4.932 19.050 8.768 1.00 33.67 211 GLN B O 1
ATOM 2432 N N . ALA B 1 195 ? 5.788 21.055 9.344 1.00 34.30 212 ALA B N 1
ATOM 2433 C CA . ALA B 1 195 ? 6.788 21.059 8.280 1.00 31.61 212 ALA B CA 1
ATOM 2434 C C . ALA B 1 195 ? 7.713 19.840 8.357 1.00 30.30 212 ALA B C 1
ATOM 2435 O O . ALA B 1 195 ? 7.969 19.175 7.341 1.00 35.83 212 ALA B O 1
ATOM 2437 N N . TYR B 1 196 ? 8.219 19.541 9.554 1.00 27.17 213 TYR B N 1
ATOM 2438 C CA . TYR B 1 196 ? 9.124 18.398 9.737 1.00 24.65 213 TYR B CA 1
ATOM 2439 C C . TYR B 1 196 ? 8.409 17.113 9.348 1.00 33.19 213 TYR B C 1
ATOM 2440 O O . TYR B 1 196 ? 8.998 16.188 8.763 1.00 26.73 213 TYR B O 1
ATOM 2449 N N . LEU B 1 197 ? 7.125 17.075 9.687 1.00 36.32 214 LEU B N 1
ATOM 2450 C CA . LEU B 1 197 ? 6.271 15.925 9.426 1.00 38.23 214 LEU B CA 1
ATOM 2451 C C . LEU B 1 197 ? 5.991 15.773 7.918 1.00 36.18 214 LEU B C 1
ATOM 2452 O O . LEU B 1 197 ? 6.049 14.662 7.378 1.00 37.03 214 LEU B O 1
ATOM 2457 N N . ASP B 1 198 ? 5.699 16.884 7.234 1.00 38.39 215 ASP B N 1
ATOM 2458 C CA . ASP B 1 198 ? 5.477 16.822 5.789 1.00 30.12 215 ASP B CA 1
ATOM 2459 C C . ASP B 1 198 ? 6.718 16.327 5.055 1.00 33.61 215 ASP B C 1
ATOM 2460 O O . ASP B 1 198 ? 6.610 15.559 4.093 1.00 34.03 215 ASP B O 1
ATOM 2465 N N . HIS B 1 199 ? 7.899 16.746 5.497 1.00 25.18 216 HIS B N 1
ATOM 2466 C CA . HIS B 1 199 ? 9.108 16.270 4.828 1.00 30.54 216 HIS B CA 1
ATOM 2467 C C . HIS B 1 199 ? 9.352 14.788 5.113 1.00 27.92 216 HIS B C 1
ATOM 2468 O O . HIS B 1 199 ? 9.587 13.996 4.195 1.00 32.86 216 HIS B O 1
ATOM 2475 N N . LEU B 1 200 ? 9.296 14.424 6.388 1.00 33.90 217 LEU B N 1
ATOM 2476 C CA . LEU B 1 200 ? 9.456 13.034 6.824 1.00 31.27 217 LEU B CA 1
ATOM 2477 C C . LEU B 1 200 ? 8.583 12.083 6.016 1.00 33.87 217 LEU B C 1
ATOM 2478 O O . LEU B 1 200 ? 9.063 11.095 5.448 1.00 31.34 217 LEU B O 1
ATOM 2483 N N . LEU B 1 201 ? 7.299 12.403 5.950 1.00 31.63 218 LEU B N 1
ATOM 2484 C CA . LEU B 1 201 ? 6.363 11.609 5.175 1.00 22.71 218 LEU B CA 1
ATOM 2485 C C . LEU B 1 201 ? 6.687 11.580 3.666 1.00 27.70 218 LEU B C 1
ATOM 2486 O O . LEU B 1 201 ? 6.531 10.541 3.023 1.00 32.52 218 LEU B O 1
ATOM 2491 N N . SER B 1 202 ? 7.157 12.695 3.101 1.00 28.91 219 SER B N 1
ATOM 2492 C CA . SER B 1 202 ? 7.392 12.742 1.651 1.00 34.40 219 SER B CA 1
ATOM 2493 C C . SER B 1 202 ? 8.552 11.857 1.156 1.00 30.84 219 SER B C 1
ATOM 2494 O O . SER B 1 202 ? 8.625 11.544 -0.033 1.00 40.46 219 SER B O 1
ATOM 2497 N N . VAL B 1 203 ? 9.443 11.447 2.059 1.00 33.96 220 VAL B N 1
ATOM 2498 C CA . VAL B 1 203 ? 10.584 10.599 1.683 1.00 30.55 220 VAL B CA 1
ATOM 2499 C C . VAL B 1 203 ? 10.411 9.146 2.168 1.00 28.50 220 VAL B C 1
ATOM 2500 O O . VAL B 1 203 ? 11.370 8.364 2.201 1.00 25.48 220 VAL B O 1
ATOM 2504 N N . ALA B 1 204 ? 9.184 8.781 2.525 1.00 26.98 221 ALA B N 1
ATOM 2505 C CA . ALA B 1 204 ? 8.906 7.442 3.062 1.00 25.16 221 ALA B CA 1
ATOM 2506 C C . ALA B 1 204 ? 9.180 6.348 2.042 1.00 27.67 221 ALA B C 1
ATOM 2507 O O . ALA B 1 204 ? 8.732 6.457 0.899 1.00 26.21 221 ALA B O 1
ATOM 2509 N N . MET B 1 205 ? 9.876 5.280 2.440 1.00 28.54 222 MET B N 1
ATOM 2510 C CA . MET B 1 205 ? 9.976 4.112 1.552 1.00 29.62 222 MET B CA 1
ATOM 2511 C C . MET B 1 205 ? 8.678 3.321 1.675 1.00 34.05 222 MET B C 1
ATOM 2512 O O . MET B 1 205 ? 8.135 2.853 0.676 1.00 34.60 222 MET B O 1
ATOM 2517 N N . HIS B 1 206 ? 8.169 3.211 2.903 1.00 24.31 223 HIS B N 1
ATOM 2518 C CA . HIS B 1 206 ? 6.807 2.725 3.145 1.00 23.01 223 HIS B CA 1
ATOM 2519 C C . HIS B 1 206 ? 6.068 3.705 4.036 1.00 23.42 223 HIS B C 1
ATOM 2520 O O . HIS B 1 206 ? 6.665 4.306 4.930 1.00 28.88 223 HIS B O 1
ATOM 2527 N N . LYS B 1 207 ? 4.768 3.849 3.833 1.00 27.85 224 LYS B N 1
ATOM 2528 C CA . LYS B 1 207 ? 3.970 4.576 4.811 1.00 30.02 224 LYS B CA 1
ATOM 2529 C C . LYS B 1 207 ? 2.550 4.097 4.763 1.00 30.88 224 LYS B C 1
ATOM 2530 O O . LYS B 1 207 ? 2.114 3.553 3.755 1.00 33.59 224 LYS B O 1
ATOM 2536 N N . ARG B 1 208 ? 1.827 4.275 5.859 1.00 33.13 225 ARG B N 1
ATOM 2537 C CA . ARG B 1 208 ? 0.383 4.074 5.827 1.00 37.57 225 ARG B CA 1
ATOM 2538 C C . ARG B 1 208 ? -0.282 5.373 6.257 1.00 43.20 225 ARG B C 1
ATOM 2539 O O . ARG B 1 208 ? 0.310 6.182 6.979 1.00 38.65 225 ARG B O 1
ATOM 2547 N N . ASP B 1 209 ? -1.507 5.576 5.799 1.00 50.15 226 ASP B N 1
ATOM 2548 C CA . ASP B 1 209 ? -2.209 6.831 6.018 1.00 55.17 226 ASP B CA 1
ATOM 2549 C C . ASP B 1 209 ? -2.948 6.790 7.355 1.00 55.89 226 ASP B C 1
ATOM 2550 O O . ASP B 1 209 ? -4.005 6.169 7.457 1.00 67.46 226 ASP B O 1
ATOM 2555 N N . ILE B 1 210 ? -2.393 7.423 8.387 1.00 47.64 227 ILE B N 1
ATOM 2556 C CA . ILE B 1 210 ? -3.102 7.530 9.667 1.00 47.43 227 ILE B CA 1
ATOM 2557 C C . ILE B 1 210 ? -3.129 8.956 10.196 1.00 46.12 227 ILE B C 1
ATOM 2558 O O . ILE B 1 210 ? -2.471 9.844 9.649 1.00 50.06 227 ILE B O 1
ATOM 2563 N N . SER B 1 211 ? -3.878 9.162 11.274 1.00 42.28 228 SER B N 1
ATOM 2564 C CA . SER B 1 211 ? -4.111 10.503 11.804 1.00 50.62 228 SER B CA 1
ATOM 2565 C C . SER B 1 211 ? -2.857 11.086 12.454 1.00 51.94 228 SER B C 1
ATOM 2566 O O . SER B 1 211 ? -2.422 10.603 13.501 1.00 52.51 228 SER B O 1
ATOM 2569 N N . LEU B 1 212 ? -2.284 12.120 11.831 1.00 52.11 229 LEU B N 1
ATOM 2570 C CA . LEU B 1 212 ? -1.047 12.739 12.322 1.00 52.90 229 LEU B CA 1
ATOM 2571 C C . LEU B 1 212 ? -1.097 14.258 12.395 1.00 54.19 229 LEU B C 1
ATOM 2572 O O . LEU B 1 212 ? -1.300 14.941 11.390 1.00 54.16 229 LEU B O 1
ATOM 2577 N N . SER B 1 213 ? -0.891 14.779 13.596 1.00 56.80 230 SER B N 1
ATOM 2578 C CA . SER B 1 213 ? -0.835 16.218 13.814 1.00 59.75 230 SER B CA 1
ATOM 2579 C C . SER B 1 213 ? 0.337 16.529 14.751 1.00 55.70 230 SER B C 1
ATOM 2580 O O . SER B 1 213 ? 0.861 15.626 15.410 1.00 50.83 230 SER B O 1
ATOM 2583 N N . PRO B 1 214 ? 0.768 17.802 14.795 1.00 52.13 231 PRO B N 1
ATOM 2584 C CA . PRO B 1 214 ? 1.793 18.208 15.764 1.00 48.25 231 PRO B CA 1
ATOM 2585 C C . PRO B 1 214 ? 1.331 18.002 17.215 1.00 51.36 231 PRO B C 1
ATOM 2586 O O . PRO B 1 214 ? 2.172 17.942 18.116 1.00 55.25 231 PRO B O 1
ATOM 2590 N N . SER B 1 215 ? 0.021 17.890 17.439 1.00 51.57 232 SER B N 1
ATOM 2591 C CA . SER B 1 215 ? -0.494 17.551 18.770 1.00 57.03 232 SER B CA 1
ATOM 2592 C C . SER B 1 215 ? -0.233 16.076 19.165 1.00 53.47 232 SER B C 1
ATOM 2593 O O . SER B 1 215 ? -0.369 15.705 20.336 1.00 57.23 232 SER B O 1
ATOM 2596 N N . ASP B 1 216 ? 0.147 15.242 18.200 1.00 46.49 233 ASP B N 1
ATOM 2597 C CA . ASP B 1 216 ? 0.550 13.865 18.507 1.00 45.30 233 ASP B CA 1
ATOM 2598 C C . ASP B 1 216 ? 2.007 13.778 18.983 1.00 41.89 233 ASP B C 1
ATOM 2599 O O . ASP B 1 216 ? 2.724 14.789 19.053 1.00 39.77 233 ASP B O 1
ATOM 2604 N N . ARG B 1 217 ? 2.441 12.564 19.310 1.00 34.20 234 ARG B N 1
ATOM 2605 C CA . ARG B 1 217 ? 3.841 12.311 19.639 1.00 29.72 234 ARG B CA 1
ATOM 2606 C C . ARG B 1 217 ? 4.350 11.126 18.825 1.00 35.14 234 ARG B C 1
ATOM 2607 O O . ARG B 1 217 ? 3.671 10.099 18.719 1.00 33.03 234 ARG B O 1
ATOM 2615 N N . ILE B 1 218 ? 5.540 11.272 18.242 1.00 23.56 235 ILE B N 1
ATOM 2616 C CA . ILE B 1 218 ? 6.113 10.213 17.433 1.00 21.57 235 ILE B CA 1
ATOM 2617 C C . ILE B 1 218 ? 7.526 9.814 17.868 1.00 27.35 235 ILE B C 1
ATOM 2618 O O . ILE B 1 218 ? 8.220 10.569 18.569 1.00 27.65 235 ILE B O 1
ATOM 2623 N N . ILE B 1 219 ? 7.944 8.628 17.432 1.00 25.56 236 ILE B N 1
ATOM 2624 C CA . ILE B 1 219 ? 9.241 8.068 17.777 1.00 19.04 236 ILE B CA 1
ATOM 2625 C C . ILE B 1 219 ? 9.878 7.575 16.491 1.00 24.92 236 ILE B C 1
ATOM 2626 O O . ILE B 1 219 ? 9.224 6.892 15.690 1.00 24.39 236 ILE B O 1
ATOM 2631 N N . LEU B 1 220 ? 11.140 7.936 16.272 1.00 20.35 237 LEU B N 1
ATOM 2632 C CA . LEU B 1 220 ? 11.896 7.404 15.137 1.00 20.92 237 LEU B CA 1
ATOM 2633 C C . LEU B 1 220 ? 12.891 6.406 15.684 1.00 25.39 237 LEU B C 1
ATOM 2634 O O . LEU B 1 220 ? 13.735 6.753 16.522 1.00 25.68 237 LEU B O 1
ATOM 2639 N N . LEU B 1 221 ? 12.805 5.167 15.226 1.00 23.86 238 LEU B N 1
ATOM 2640 C CA . LEU B 1 221 ? 13.729 4.156 15.718 1.00 26.73 238 LEU B CA 1
ATOM 2641 C C . LEU B 1 221 ? 14.744 3.926 14.622 1.00 23.61 238 LEU B C 1
ATOM 2642 O O . LEU B 1 221 ? 14.382 3.514 13.508 1.00 27.04 238 LEU B O 1
ATOM 2647 N N . SER B 1 222 ? 16.014 4.169 14.928 1.00 21.68 239 SER B N 1
ATOM 2648 C CA . SER B 1 222 ? 17.028 4.241 13.877 1.00 21.41 239 SER B CA 1
ATOM 2649 C C . SER B 1 222 ? 18.147 3.239 14.097 1.00 25.07 239 SER B C 1
ATOM 2650 O O . SER B 1 222 ? 18.638 3.102 15.212 1.00 25.36 239 SER B O 1
ATOM 2653 N N . THR B 1 223 ? 18.572 2.553 13.035 1.00 23.93 240 THR B N 1
ATOM 2654 C CA . THR B 1 223 ? 19.722 1.643 13.141 1.00 28.55 240 THR B CA 1
ATOM 2655 C C . THR B 1 223 ? 20.555 1.546 11.851 1.00 29.87 240 THR B C 1
ATOM 2656 O O . THR B 1 223 ? 20.126 2.013 10.787 1.00 33.37 240 THR B O 1
ATOM 2660 N N . CYS B 1 224 ? 21.734 0.938 11.951 1.00 35.68 241 CYS B N 1
ATOM 2661 C CA . CYS B 1 224 ? 22.668 0.877 10.828 1.00 43.14 241 CYS B CA 1
ATOM 2662 C C . CYS B 1 224 ? 22.106 0.104 9.624 1.00 46.37 241 CYS B C 1
ATOM 2663 O O . CYS B 1 224 ? 21.534 -0.982 9.781 1.00 43.35 241 CYS B O 1
ATOM 2666 N N . PHE B 1 225 ? 22.247 0.691 8.432 1.00 48.23 242 PHE B N 1
ATOM 2667 C CA . PHE B 1 225 ? 22.027 -0.001 7.157 1.00 45.50 242 PHE B CA 1
ATOM 2668 C C . PHE B 1 225 ? 23.401 -0.490 6.703 1.00 50.55 242 PHE B C 1
ATOM 2669 O O . PHE B 1 225 ? 24.191 0.270 6.142 1.00 54.17 242 PHE B O 1
ATOM 2677 N N . LEU B 1 226 ? 23.678 -1.763 6.960 1.00 57.00 243 LEU B N 1
ATOM 2678 C CA . LEU B 1 226 ? 25.004 -2.349 6.736 1.00 64.60 243 LEU B CA 1
ATOM 2679 C C . LEU B 1 226 ? 25.515 -2.280 5.285 1.00 56.16 243 LEU B C 1
ATOM 2680 O O . LEU B 1 226 ? 26.703 -2.033 5.054 1.00 54.21 243 LEU B O 1
ATOM 2685 N N . ASP B 1 227 ? 24.622 -2.500 4.319 1.00 52.04 244 ASP B N 1
ATOM 2686 C CA . ASP B 1 227 ? 24.990 -2.508 2.899 1.00 54.87 244 ASP B CA 1
ATOM 2687 C C . ASP B 1 227 ? 25.451 -1.135 2.381 1.00 53.36 244 ASP B C 1
ATOM 2688 O O . ASP B 1 227 ? 26.080 -1.038 1.327 1.00 54.78 244 ASP B O 1
ATOM 2693 N N . VAL B 1 228 ? 25.144 -0.080 3.130 1.00 45.14 245 VAL B N 1
ATOM 2694 C CA . VAL B 1 228 ? 25.337 1.281 2.647 1.00 44.01 245 VAL B CA 1
ATOM 2695 C C . VAL B 1 228 ? 26.167 2.101 3.630 1.00 40.28 245 VAL B C 1
ATOM 2696 O O . VAL B 1 228 ? 25.783 2.269 4.791 1.00 42.25 245 VAL B O 1
ATOM 2700 N N . THR B 1 229 ? 27.300 2.606 3.155 1.00 43.89 246 THR B N 1
ATOM 2701 C CA . THR B 1 229 ? 28.187 3.439 3.964 1.00 52.19 246 THR B CA 1
ATOM 2702 C C . THR B 1 229 ? 27.407 4.622 4.544 1.00 49.41 246 THR B C 1
ATOM 2703 O O . THR B 1 229 ? 26.772 5.393 3.805 1.00 41.55 246 THR B O 1
ATOM 2707 N N . ASN B 1 230 ? 27.406 4.713 5.873 1.00 46.18 247 ASN B N 1
ATOM 2708 C CA . ASN B 1 230 ? 26.657 5.738 6.599 1.00 39.75 247 ASN B CA 1
ATOM 2709 C C . ASN B 1 230 ? 25.154 5.686 6.397 1.00 39.11 247 ASN B C 1
ATOM 2710 O O . ASN B 1 230 ? 24.442 6.620 6.779 1.00 37.01 247 ASN B O 1
ATOM 2715 N N . GLY B 1 231 ? 24.661 4.592 5.818 1.00 32.99 248 GLY B N 1
ATOM 2716 C CA . GLY B 1 231 ? 23.227 4.437 5.660 1.00 28.35 248 GLY B CA 1
ATOM 2717 C C . GLY B 1 231 ? 22.584 4.049 6.975 1.00 34.36 248 GLY B C 1
ATOM 2718 O O . GLY B 1 231 ? 23.232 3.418 7.821 1.00 36.01 248 GLY B O 1
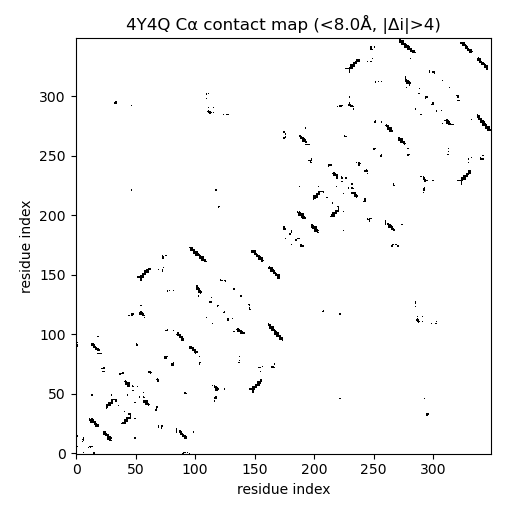ATOM 2719 N N . ARG B 1 232 ? 21.316 4.438 7.141 1.00 24.43 249 ARG B N 1
ATOM 2720 C CA . ARG B 1 232 ? 20.528 4.109 8.315 1.00 23.16 249 ARG B CA 1
ATOM 2721 C C . ARG B 1 232 ? 19.131 3.713 7.895 1.00 28.26 249 ARG B C 1
ATOM 2722 O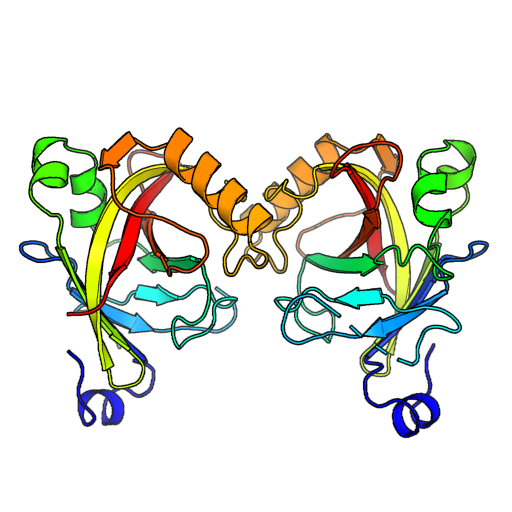 O . ARG B 1 232 ? 18.599 4.251 6.909 1.00 26.99 249 ARG B O 1
ATOM 2730 N N . HIS B 1 233 ? 18.543 2.774 8.643 1.00 22.54 250 HIS B N 1
ATOM 2731 C CA . HIS B 1 233 ? 17.132 2.412 8.484 1.00 22.71 250 HIS B CA 1
ATOM 2732 C C . HIS B 1 233 ? 16.370 3.007 9.654 1.00 22.80 250 HIS B C 1
ATOM 2733 O O . HIS B 1 233 ? 16.834 2.940 10.794 1.00 26.71 250 HIS B O 1
ATOM 2740 N N . ILE B 1 234 ? 15.189 3.550 9.391 1.00 16.84 251 ILE B N 1
ATOM 2741 C CA . ILE B 1 234 ? 14.381 4.099 10.450 1.00 26.48 251 ILE B CA 1
ATOM 2742 C C . ILE B 1 234 ? 12.964 3.623 10.297 1.00 20.60 251 ILE B C 1
ATOM 2743 O O . ILE B 1 234 ? 12.431 3.632 9.179 1.00 23.93 251 ILE B O 1
ATOM 2748 N N . VAL B 1 235 ? 12.337 3.219 11.403 1.00 20.03 252 VAL B N 1
ATOM 2749 C CA . VAL B 1 235 ? 10.883 3.007 11.387 1.00 19.03 252 VAL B CA 1
ATOM 2750 C C . VAL B 1 235 ? 10.243 4.070 12.272 1.00 18.50 252 VAL B C 1
ATOM 2751 O O . VAL B 1 235 ? 10.790 4.409 13.314 1.00 24.04 252 VAL B O 1
ATOM 2755 N N . VAL B 1 236 ? 9.113 4.629 11.861 1.00 19.06 253 VAL B N 1
ATOM 2756 C CA . VAL B 1 236 ? 8.517 5.702 12.658 1.00 20.30 253 VAL B CA 1
ATOM 2757 C C . VAL B 1 236 ? 7.152 5.313 13.208 1.00 23.63 253 VAL B C 1
ATOM 2758 O O . VAL B 1 236 ? 6.303 4.780 12.487 1.00 22.89 253 VAL B O 1
ATOM 2762 N N . ALA B 1 237 ? 6.921 5.599 14.479 1.00 23.91 254 ALA B N 1
ATOM 2763 C CA . ALA B 1 237 ? 5.671 5.181 15.089 1.00 18.79 254 ALA B CA 1
ATOM 2764 C C . ALA B 1 237 ? 4.983 6.329 15.826 1.00 25.68 254 ALA B C 1
ATOM 2765 O O . ALA B 1 237 ? 5.646 7.243 16.333 1.00 23.99 254 ALA B O 1
ATOM 2767 N N . LYS B 1 238 ? 3.655 6.287 15.845 1.00 21.39 255 LYS B N 1
ATOM 2768 C CA . LYS B 1 238 ? 2.861 7.207 16.642 1.00 23.20 255 LYS B CA 1
ATOM 2769 C C . LYS B 1 238 ? 2.584 6.583 17.999 1.00 31.79 255 LYS B C 1
ATOM 2770 O O . LYS B 1 238 ? 2.194 5.417 18.084 1.00 33.35 255 LYS B O 1
ATOM 2776 N N . ILE B 1 239 ? 2.787 7.342 19.068 1.00 32.40 256 ILE B N 1
ATOM 2777 C CA . ILE B 1 239 ? 2.426 6.846 20.390 1.00 29.97 256 ILE B CA 1
ATOM 2778 C C . ILE B 1 239 ? 0.929 7.020 20.549 1.00 39.20 256 ILE B C 1
ATOM 2779 O O . ILE B 1 239 ? 0.404 8.112 20.326 1.00 45.09 256 ILE B O 1
ATOM 2784 N N . THR B 1 240 ? 0.237 5.952 20.934 1.00 31.69 257 THR B N 1
ATOM 2785 C CA . THR B 1 240 ? -1.215 5.978 21.007 1.00 34.36 257 THR B CA 1
ATOM 2786 C C . THR B 1 240 ? -1.682 5.527 22.380 1.00 48.41 257 THR B C 1
ATOM 2787 O O . THR B 1 240 ? -0.877 5.144 23.228 1.00 47.61 257 THR B O 1
ATOM 2791 N N . ASP B 1 241 ? -2.988 5.550 22.599 1.00 58.49 258 ASP B N 1
ATOM 2792 C CA . ASP B 1 241 ? -3.530 4.948 23.806 1.00 77.45 258 ASP B CA 1
ATOM 2793 C C . ASP B 1 241 ? -3.625 3.437 23.615 1.00 83.95 258 ASP B C 1
ATOM 2794 O O . ASP B 1 241 ? -3.915 2.962 22.512 1.00 86.12 258 ASP B O 1
ATOM 2799 N N . THR B 1 242 ? -3.353 2.692 24.686 1.00 87.69 259 THR B N 1
ATOM 2800 C CA . THR B 1 242 ? -3.506 1.233 24.704 1.00 90.34 259 THR B CA 1
ATOM 2801 C C . THR B 1 242 ? -2.657 0.514 23.651 1.00 86.11 259 THR B C 1
ATOM 2802 O O . THR B 1 242 ? -2.654 -0.716 23.575 1.00 84.26 259 THR B O 1
#

Solvent-accessible surface area: 17094 Å² total; per-residue (Å²): 90,12,148,86,133,52,69,124,153,44,104,63,6,34,3,51,4,46,5,117,80,24,104,1,68,13,4,0,10,51,46,188,108,86,168,43,98,78,81,0,10,0,58,2,0,36,53,6,46,54,93,0,119,35,10,0,1,0,0,37,3,97,53,73,169,148,45,35,103,11,45,12,1,38,102,0,25,80,101,123,39,4,80,146,25,90,116,4,14,1,31,12,86,56,63,96,54,7,4,25,1,0,0,0,0,62,19,69,4,63,37,10,37,1,16,0,1,6,4,62,24,128,102,72,23,67,29,1,1,80,67,0,44,82,65,27,98,23,118,39,148,32,92,36,38,25,103,32,63,0,3,0,5,4,6,40,48,128,132,65,131,46,4,57,5,0,5,0,7,35,11,34,111,162,91,12,142,72,138,52,66,123,150,50,98,73,7,52,2,51,4,43,4,114,80,24,106,1,66,17,4,0,12,49,30,192,79,70,168,187,46,87,74,98,4,9,1,47,4,10,41,52,6,44,53,92,0,118,33,10,0,1,0,0,48,2,81,63,75,156,144,55,27,120,8,44,8,3,44,102,0,40,80,112,125,40,5,75,142,26,87,112,4,12,1,36,12,94,60,61,88,50,3,5,24,2,1,0,0,0,58,12,69,2,63,38,10,39,1,15,1,1,6,4,53,36,129,98,75,23,67,26,1,0,78,68,0,46,82,66,25,100,27,116,37,153,38,87,34,39,21,107,31,66,1,3,0,8,2,10,43,50,121,131,64,133,51,1,54,8,0,5,0,8,33,13,37,112,152

B-factor: mean 49.4, std 24.94, range [16.14, 180.81]

Secondary structure (DSSP, 8-state):
---TTHHHH-TT--EEEEETTSS-EEEEEE-S----SSS--EEEPTTS-TTS-SSEEEEEE---SSS---HHHHHTTSHHHHHH--EEEEEETTEEEEEEEEEEEEEETT-TTT---S--SHHHHHHHHHHHHHT-SEE------TTS-EEEEEEEETTSTTEEEEEEEEEE--/---HHHHHH-TT--EEEEETTSS-EEEEEE-SS----TTT--EEEPTTS-TTS-SSEEEEEE---SSS---THHHHTTSHHHHHH--EEEEEETTEEEEEEEEEEEEEETT-TTT---S--SHHHHHHHHHHHHHT-SEE------TTS-EEEEEEEETTSTTEEEEEEEEEE--

Radius of gyration: 21.94 Å; Cα contacts (8 Å, |Δi|>4): 750; chains: 2; bounding box: 45×59×40 Å

Organism: NCBI:txid1159083

Sequence (349 aa):
SGFSKLQELNPEVLGWINVYGTNIDYPLVQAKDNEFAATGAIFLDARNNPKFEDFNTIIYGHHVENGVMFGDVAKFADQEFFDQHRYGSIYYNGVEKGLEIFEMLEVDAYDFNIYDPGIQGEDRQQAYLDHLLSVAMHKRDISLSPSDRIILLSTCFLDVTNGRHIVVAKITDTSGFSKLQELNPEVLGWINVYGTNIDYPLVQAKDNEEFAATGAIFLDARNNPKFEDFNTIIYGHHVENGVMFGDVAKFADQEFFDQHRYGSIYYNGVEKGLEIFEMLEVDAYDFNIYDPGIQGEDRQQAYLDHLLSVAMHKRDISLSPSDRIILLSTCFLDVTNGRHIVVAKITDT

CATH classification: 2.40.260.10

InterPro domains:
  IPR005754 Sortase family [PF04203] (76-239)
  IPR009835 Sortase B family [TIGR03064] (28-235)
  IPR009835 Sortase B family [cd05826] (69-239)
  IPR023365 Sortase domain superfamily [G3DSA:2.40.260.10] (59-243)
  IPR023365 Sortase domain superfamily [SSF63817] (40-239)

Foldseek 3Di:
DDDPVNCVVPVQFFKWKWFPPDLRTETEGEDAPPVPLDRAYKYWDNPDDQQQPFQEIEIEGEDDDPTDFDVVLVVCLDPVSVVPGFKIWMTGPNDIWIKGWFFKAKDAQPPVLQVPTRDDDFVRLVVSVVVRVVRTSGGDDDDDGSPWHKYWYKYDDPVDDRMIIIIMITTHHD/DADPVNCVVVVQFQWWKWFPPDLRTATEGEDCADDVVLPRAYKYWDNPDDSQLPFQETEIEGEDDVPGHPPPVLVVCLDPVSVVPRFKIWMTGPNDIWIKGWFFKAKDAQPPCLQVPTRDDDFVGVVVSVVVRVVRTSGGDDDDDGSVWHKYWYKYDPVVDDRMIMIIMITTHHD

Nearest PDB structures (foldseek):
  4y4q-assembly2_B  TM=1.006E+00  e=4.400E-40  Streptococcus pneumoniae PCS8235
  4y4q-assembly1_A  TM=9.972E-01  e=4.855E-37  Streptococcus pneumoniae PCS8235
  3psq-assembly1_A  TM=8.665E-01  e=3.519E-18  Streptococcus pyogenes serotype M1
  5yfk-assembly1_A  TM=8.850E-01  e=6.438E-18  Clostridium perfringens str. 13
  1ng5-assembly1_A  TM=8.652E-01  e=2.583E-17  Staphylococcus aureus subsp. aureus N315